Protein AF-A0A9D9KB05-F1 (afdb_monomer)

Mean predicted aligned error: 6.63 Å

Radius of gyration: 17.18 Å; Cα contacts (8 Å, |Δi|>4): 399; chains: 1; bounding box: 40×43×47 Å

Solvent-accessible surface area (backbone atoms only — not comparable to full-atom values): 10957 Å² total; per-residue (Å²): 112,26,71,51,43,29,36,44,75,80,92,60,56,60,52,58,21,46,30,35,41,39,32,37,40,34,39,58,90,83,42,71,49,65,29,33,32,33,26,34,70,42,57,48,56,71,94,57,12,32,69,80,71,51,67,70,58,51,54,50,24,47,72,74,38,99,59,35,27,31,34,41,33,41,95,61,67,44,49,60,22,41,67,49,54,57,70,66,66,83,49,92,66,58,83,47,75,87,61,64,53,41,40,36,31,36,26,51,38,69,57,53,63,72,64,70,65,48,50,70,73,59,42,54,69,16,33,45,43,69,53,46,45,64,72,24,42,68,67,68,34,78,45,46,64,52,67,66,61,51,50,26,56,33,62,52,67,47,33,39,40,41,31,38,37,41,37,22,34,61,79,43,73,95,63,80,46,58,57,84,80,60,78,60,40,62,91,45,35,46,72,63,70,89,85,74,86,82,130

pLDDT: mean 86.0, std 14.1, range [31.41, 98.38]

Nearest PDB structures (foldseek):
  1qya-assembly1_A  TM=3.324E-01  e=5.695E+00  Escherichia coli
  7po1-assembly1_8  TM=3.181E-01  e=9.289E+00  Homo sapiens

Secondary structure (DSSP, 8-state):
-EEEEEEE-S----SS-SEEEEEEEE-STT-EEEEEEEEEEEE--GGG-STT--HHHHHHHHHHSTT-EEEEEEEEEE-TTHHHHHHT-S-TTTTSGGGS-EEEEEEEHHHHHHH---SGGGGGG-EEHHHIIIIIGGGT-S-B--HHHHHHHHHT-STT-SEEEEEEEE-SSS----GGGS---TTTEEE--S-----

Structure (mmCIF, N/CA/C/O backbone):
data_AF-A0A9D9KB05-F1
#
_entry.id   AF-A0A9D9KB05-F1
#
loop_
_atom_site.group_PDB
_atom_site.id
_atom_site.type_symbol
_atom_site.label_atom_id
_atom_site.label_alt_id
_atom_site.label_comp_id
_atom_site.label_asym_id
_atom_site.label_entity_id
_atom_site.label_seq_id
_atom_site.pdbx_PDB_ins_code
_atom_site.Cartn_x
_atom_site.Cartn_y
_atom_site.Cartn_z
_atom_site.occupancy
_atom_site.B_iso_or_equiv
_atom_site.auth_seq_id
_atom_site.auth_comp_id
_atom_site.auth_asym_id
_atom_site.auth_atom_id
_atom_site.pdbx_PDB_model_num
ATOM 1 N N . MET A 1 1 ? 0.711 -1.896 19.759 1.00 82.06 1 MET A N 1
ATOM 2 C CA . MET A 1 1 ? -0.009 -2.235 18.506 1.00 82.06 1 MET A CA 1
ATOM 3 C C . MET A 1 1 ? -0.309 -3.722 18.522 1.00 82.06 1 MET A C 1
ATOM 5 O O . MET A 1 1 ? 0.532 -4.464 19.008 1.00 82.06 1 MET A O 1
ATOM 9 N N . ALA A 1 2 ? -1.441 -4.148 17.967 1.00 88.94 2 ALA A N 1
ATOM 10 C CA . ALA A 1 2 ? -1.726 -5.556 17.689 1.00 88.94 2 ALA A CA 1
ATOM 11 C C . ALA A 1 2 ? -2.142 -5.716 16.226 1.00 88.94 2 ALA A C 1
ATOM 13 O O . ALA A 1 2 ? -2.726 -4.795 15.654 1.00 88.94 2 ALA A O 1
ATOM 14 N N . TRP A 1 3 ? -1.820 -6.849 15.610 1.00 91.88 3 TRP A N 1
ATOM 15 C CA . TRP A 1 3 ? -2.135 -7.093 14.207 1.00 91.88 3 TRP A CA 1
ATOM 16 C C . TRP A 1 3 ? -2.378 -8.573 13.928 1.00 91.88 3 TRP A C 1
ATOM 18 O O . TRP A 1 3 ? -1.921 -9.431 14.679 1.00 91.88 3 TRP A O 1
ATOM 28 N N . ASP A 1 4 ? -3.081 -8.835 12.832 1.00 92.12 4 ASP A N 1
ATOM 29 C CA . ASP A 1 4 ? -3.312 -10.157 12.271 1.00 92.12 4 ASP A CA 1
ATOM 30 C C . ASP A 1 4 ? -3.268 -10.122 10.751 1.00 92.12 4 ASP A C 1
ATOM 32 O O . ASP A 1 4 ? -3.647 -9.131 10.132 1.00 92.12 4 ASP A O 1
ATOM 36 N N . ALA A 1 5 ? -2.833 -11.223 10.145 1.00 92.62 5 ALA A N 1
ATOM 37 C CA . ALA A 1 5 ? -2.880 -11.402 8.704 1.00 92.62 5 ALA A CA 1
ATOM 38 C C . ALA A 1 5 ? -3.832 -12.537 8.338 1.00 92.62 5 ALA A C 1
ATOM 40 O O . ALA A 1 5 ? -3.907 -13.560 9.020 1.00 92.62 5 ALA A O 1
ATOM 41 N N . TYR A 1 6 ? -4.527 -12.362 7.225 1.00 91.88 6 TYR A N 1
ATOM 42 C CA . TYR A 1 6 ? -5.485 -13.306 6.686 1.00 91.88 6 TYR A CA 1
ATOM 43 C C . TYR A 1 6 ? -5.253 -13.493 5.193 1.00 91.88 6 TYR A C 1
ATOM 45 O O . TYR A 1 6 ? -4.698 -12.628 4.510 1.00 91.88 6 TYR A O 1
ATOM 53 N N . LYS A 1 7 ? -5.713 -14.631 4.689 1.00 90.88 7 LYS A N 1
ATOM 54 C CA . LYS A 1 7 ? -5.745 -14.953 3.272 1.00 90.88 7 LYS A CA 1
ATOM 55 C C . LYS A 1 7 ? -7.155 -15.393 2.895 1.00 90.88 7 LYS A C 1
ATOM 57 O O . LYS A 1 7 ? -7.762 -16.169 3.634 1.00 90.88 7 LYS A O 1
ATOM 62 N N . ALA A 1 8 ? -7.654 -14.889 1.774 1.00 87.75 8 ALA A N 1
ATOM 63 C CA . ALA A 1 8 ? -8.900 -15.364 1.194 1.00 87.75 8 ALA A CA 1
ATOM 64 C C . ALA A 1 8 ? -8.690 -16.677 0.426 1.00 87.75 8 ALA A C 1
ATOM 66 O O . ALA A 1 8 ? -7.635 -16.896 -0.182 1.00 87.75 8 ALA A O 1
ATOM 67 N N . ASP A 1 9 ? -9.701 -17.543 0.449 1.00 77.62 9 ASP A N 1
ATOM 68 C CA . ASP A 1 9 ? -9.736 -18.786 -0.324 1.00 77.62 9 ASP A CA 1
ATOM 69 C C . ASP A 1 9 ? -10.683 -18.677 -1.529 1.00 77.62 9 ASP A C 1
ATOM 71 O O . ASP A 1 9 ? -11.678 -17.955 -1.489 1.00 77.62 9 ASP A O 1
ATOM 75 N N . GLY A 1 10 ? -10.386 -19.434 -2.590 1.00 72.00 10 GLY A N 1
ATOM 76 C CA . GLY A 1 10 ? -11.169 -19.476 -3.832 1.00 72.00 10 GLY A CA 1
ATOM 77 C C . GLY A 1 10 ? -10.573 -18.653 -4.979 1.00 72.00 10 GLY A C 1
ATOM 78 O O . GLY A 1 10 ? -9.499 -18.066 -4.845 1.00 72.00 10 GLY A O 1
ATOM 79 N N . ASP A 1 11 ? -11.271 -18.642 -6.117 1.00 65.69 11 ASP A N 1
ATOM 80 C CA . ASP A 1 11 ? -10.919 -17.820 -7.281 1.00 65.69 11 ASP A CA 1
ATOM 81 C C . ASP A 1 11 ? -11.371 -16.382 -7.043 1.00 65.69 11 ASP A C 1
ATOM 83 O O . ASP A 1 11 ? -12.541 -16.128 -6.765 1.00 65.69 11 ASP A O 1
ATOM 87 N N . LEU A 1 12 ? -10.443 -15.434 -7.082 1.00 72.62 12 LEU A N 1
ATOM 88 C CA . LEU A 1 12 ? -10.685 -14.069 -6.630 1.00 72.62 12 LEU A CA 1
ATOM 89 C C . LEU A 1 12 ? -10.716 -13.101 -7.823 1.00 72.62 12 LEU A C 1
ATOM 91 O O . LEU A 1 12 ? -9.859 -13.185 -8.700 1.00 72.62 12 LEU A O 1
ATOM 95 N N . GLU A 1 13 ? -11.682 -12.179 -7.853 1.00 65.19 13 GLU A N 1
ATOM 96 C CA . GLU A 1 13 ? -11.724 -11.076 -8.824 1.00 65.19 13 GLU A CA 1
ATOM 97 C C . GLU A 1 13 ? -11.067 -9.836 -8.213 1.00 65.19 13 GLU A C 1
ATOM 99 O O . GLU A 1 13 ? -11.690 -9.167 -7.408 1.00 65.19 13 GLU A O 1
ATOM 104 N N . GLU A 1 14 ? -9.816 -9.531 -8.572 1.00 72.94 14 GLU A N 1
ATOM 105 C CA . GLU A 1 14 ? -8.954 -8.512 -7.934 1.00 72.94 14 GLU A CA 1
ATOM 106 C C . GLU A 1 14 ? -9.358 -7.046 -8.249 1.00 72.94 14 GLU A C 1
ATOM 108 O O . GLU A 1 14 ? -8.573 -6.267 -8.802 1.00 72.94 14 GLU A O 1
ATOM 113 N N . GLU A 1 15 ? -10.582 -6.635 -7.906 1.00 83.56 15 GLU A N 1
ATOM 114 C CA . GLU A 1 15 ? -11.125 -5.312 -8.265 1.00 83.56 15 GLU A CA 1
ATOM 115 C C . GLU A 1 15 ? -10.395 -4.136 -7.600 1.00 83.56 15 GLU A C 1
ATOM 117 O O . GLU A 1 15 ? -10.360 -3.035 -8.145 1.00 83.56 15 GLU A O 1
ATOM 122 N N . HIS A 1 16 ? -9.821 -4.369 -6.418 1.00 86.00 16 HIS A N 1
ATOM 123 C CA . HIS A 1 16 ? -9.211 -3.335 -5.575 1.00 86.00 16 HIS A CA 1
ATOM 124 C C . HIS A 1 16 ? -7.728 -3.611 -5.284 1.00 86.00 16 HIS A C 1
ATOM 126 O O . HIS A 1 16 ? -7.097 -2.847 -4.563 1.00 86.00 16 HIS A O 1
ATOM 132 N N . GLY A 1 17 ? -7.172 -4.695 -5.830 1.00 91.44 17 GLY A N 1
ATOM 133 C CA . GLY A 1 17 ? -5.780 -5.098 -5.649 1.00 91.44 17 GLY A CA 1
ATOM 134 C C . GLY A 1 17 ? -5.598 -6.429 -4.915 1.00 91.44 17 GLY A C 1
ATOM 135 O O . GLY A 1 17 ? -6.532 -7.016 -4.373 1.00 91.44 17 GLY A O 1
ATOM 136 N N . ASP A 1 18 ? -4.355 -6.897 -4.878 1.00 93.19 18 ASP A N 1
ATOM 137 C CA . ASP A 1 18 ? -3.946 -8.136 -4.207 1.00 93.19 18 ASP A CA 1
ATOM 138 C C . ASP A 1 18 ? -4.063 -8.084 -2.666 1.00 93.19 18 ASP A C 1
ATOM 140 O O . ASP A 1 18 ? -4.285 -9.111 -2.013 1.00 93.19 18 ASP A O 1
ATOM 144 N N . ILE A 1 19 ? -3.841 -6.913 -2.059 1.00 95.31 19 ILE A N 1
ATOM 145 C CA . ILE A 1 19 ? -3.679 -6.754 -0.606 1.00 95.31 19 ILE A CA 1
ATOM 146 C C . ILE A 1 19 ? -4.520 -5.583 -0.097 1.00 95.31 19 ILE A C 1
ATOM 148 O O . ILE A 1 19 ? -4.432 -4.479 -0.632 1.00 95.31 19 ILE A O 1
ATOM 152 N N . ALA A 1 20 ? -5.234 -5.791 1.010 1.00 95.38 20 ALA A N 1
ATOM 153 C CA . ALA A 1 20 ? -5.821 -4.719 1.807 1.00 95.38 20 ALA A CA 1
ATOM 154 C C . ALA A 1 20 ? -5.170 -4.647 3.191 1.00 95.38 20 ALA A C 1
ATOM 156 O O . ALA A 1 20 ? -4.875 -5.665 3.821 1.00 95.38 20 ALA A O 1
ATOM 157 N N . ILE A 1 21 ? -4.961 -3.429 3.681 1.00 96.44 21 ILE A N 1
ATOM 158 C CA . ILE A 1 21 ? -4.440 -3.147 5.018 1.00 96.44 21 ILE A CA 1
ATOM 159 C C . ILE A 1 21 ? -5.490 -2.329 5.756 1.00 96.44 21 ILE A C 1
ATOM 161 O O . ILE A 1 21 ? -5.617 -1.127 5.535 1.00 96.44 21 ILE A O 1
ATOM 165 N N . LEU A 1 22 ? -6.249 -2.992 6.620 1.00 95.62 22 LEU A N 1
ATOM 166 C CA . LEU A 1 22 ? -7.286 -2.393 7.441 1.00 95.62 22 LEU A CA 1
ATOM 167 C C . LEU A 1 22 ? -6.676 -1.912 8.760 1.00 95.62 22 LEU A C 1
ATOM 169 O O . LEU A 1 22 ? -6.146 -2.707 9.536 1.00 95.62 22 LEU A O 1
ATOM 173 N N . VAL A 1 23 ? -6.762 -0.614 9.029 1.00 95.69 23 VAL A N 1
ATOM 174 C CA . VAL A 1 23 ? -6.185 0.011 10.220 1.00 95.69 23 VAL A CA 1
ATOM 175 C C . VAL A 1 23 ? -7.295 0.619 11.059 1.00 95.69 23 VAL A C 1
ATOM 177 O O . VAL A 1 23 ? -7.995 1.526 10.615 1.00 95.69 23 VAL A O 1
ATOM 180 N N . ARG A 1 24 ? -7.421 0.157 12.304 1.00 93.94 24 ARG A N 1
ATOM 181 C CA . ARG A 1 24 ? -8.211 0.824 13.341 1.00 93.94 24 ARG A CA 1
ATOM 182 C C . ARG A 1 24 ? -7.294 1.691 14.185 1.00 93.94 24 ARG A C 1
ATOM 184 O O . ARG A 1 24 ? -6.355 1.189 14.802 1.00 93.94 24 ARG A O 1
ATOM 191 N N . LEU A 1 25 ? -7.615 2.971 14.252 1.00 92.38 25 LEU A N 1
ATOM 192 C CA . LEU A 1 25 ? -7.003 3.944 15.141 1.00 92.38 25 LEU A CA 1
ATOM 193 C C . LEU A 1 25 ? -7.942 4.161 16.323 1.00 92.38 25 LEU A C 1
ATOM 195 O O . LEU A 1 25 ? -9.103 4.530 16.134 1.00 92.38 25 LEU A O 1
ATOM 199 N N . ALA A 1 26 ? -7.450 3.919 17.531 1.00 90.12 26 ALA A N 1
ATOM 200 C CA . ALA A 1 26 ? -8.141 4.266 18.764 1.00 90.12 26 ALA A CA 1
ATOM 201 C C . ALA A 1 26 ? -7.551 5.553 19.346 1.00 90.12 26 ALA A C 1
ATOM 203 O O . ALA A 1 26 ? -6.332 5.680 19.479 1.00 90.12 26 ALA A O 1
ATOM 204 N N . PHE A 1 27 ? -8.431 6.484 19.696 1.00 86.81 27 PHE A N 1
ATOM 205 C CA . PHE A 1 27 ? -8.110 7.737 20.369 1.00 86.81 27 PHE A CA 1
ATOM 206 C C . PHE A 1 27 ? -8.720 7.744 21.776 1.00 86.81 27 PHE A C 1
ATOM 208 O O . PHE A 1 27 ? -9.516 6.867 22.136 1.00 86.81 27 PHE A O 1
ATOM 215 N N . SER A 1 28 ? -8.390 8.771 22.557 1.00 80.88 28 SER A N 1
ATOM 216 C CA . SER A 1 28 ? -9.003 9.007 23.861 1.00 80.88 28 SER A CA 1
ATOM 217 C C . SER A 1 28 ? -10.544 9.059 23.774 1.00 80.88 28 SER A C 1
ATOM 219 O O . SER A 1 28 ? -11.135 9.394 22.741 1.00 80.88 28 SER A O 1
ATOM 221 N N . LYS A 1 29 ? -11.223 8.706 24.876 1.00 72.56 29 LYS A N 1
ATOM 222 C CA . LYS A 1 29 ? -12.698 8.737 25.006 1.00 72.56 29 LYS A CA 1
ATOM 223 C C . LYS A 1 29 ? -13.453 7.836 24.010 1.00 72.56 29 LYS A C 1
ATOM 225 O O . LYS A 1 29 ? -14.488 8.234 23.486 1.00 72.56 29 LYS A O 1
ATOM 230 N N . GLN A 1 30 ? -12.940 6.628 23.749 1.00 68.31 30 GLN A N 1
ATOM 231 C CA . GLN A 1 30 ? -13.575 5.603 22.896 1.00 68.31 30 GLN A CA 1
ATOM 232 C C . GLN A 1 30 ? -13.813 6.021 21.431 1.00 68.31 30 GLN A C 1
ATOM 234 O O . GLN A 1 30 ? -14.529 5.339 20.696 1.00 68.31 30 GLN A O 1
ATOM 239 N N . LYS A 1 31 ? -13.193 7.110 20.959 1.00 83.50 31 LYS A N 1
ATOM 240 C CA . LYS A 1 31 ? -13.273 7.497 19.549 1.00 83.50 31 LYS A CA 1
ATOM 241 C C . LYS A 1 31 ? -12.408 6.570 18.710 1.00 83.50 31 LYS A C 1
ATOM 243 O O . LYS A 1 31 ? -11.252 6.309 19.041 1.00 83.50 31 LYS A O 1
ATOM 248 N N . THR A 1 32 ? -12.968 6.080 17.610 1.00 89.31 32 THR A N 1
ATOM 249 C CA . THR A 1 32 ? -12.262 5.174 16.704 1.00 89.31 32 THR A CA 1
ATOM 250 C C . THR A 1 32 ? -12.420 5.627 15.268 1.00 89.31 32 THR A C 1
ATOM 252 O O . THR A 1 32 ? -13.446 6.193 14.896 1.00 89.31 32 THR A O 1
ATOM 255 N N . LEU A 1 33 ? -11.385 5.380 14.476 1.00 92.12 33 LEU A N 1
ATOM 256 C CA . LEU A 1 33 ? -11.380 5.608 13.042 1.00 92.12 33 LEU A CA 1
ATOM 257 C C . LEU A 1 33 ? -10.854 4.345 12.371 1.00 92.12 33 LEU A C 1
ATOM 259 O O . LEU A 1 33 ? -9.829 3.812 12.794 1.00 92.12 33 LEU A O 1
ATOM 263 N N . ILE A 1 34 ? -11.554 3.853 11.354 1.00 94.94 34 ILE A N 1
ATOM 264 C CA . ILE A 1 34 ? -11.130 2.681 10.587 1.00 94.94 34 ILE A CA 1
ATOM 265 C C . ILE A 1 34 ? -10.937 3.121 9.145 1.00 94.94 34 ILE A C 1
ATOM 267 O O . ILE A 1 34 ? -11.855 3.678 8.551 1.00 94.94 34 ILE A O 1
ATOM 271 N N . GLY A 1 35 ? -9.750 2.873 8.605 1.00 96.00 35 GLY A N 1
ATOM 272 C CA . GLY A 1 35 ? -9.431 3.119 7.203 1.00 96.00 35 GLY A CA 1
ATOM 273 C C . GLY A 1 35 ? -8.741 1.916 6.575 1.00 96.00 35 GLY A C 1
ATOM 274 O O . GLY A 1 35 ? -8.237 1.041 7.283 1.00 96.00 35 GLY A O 1
ATOM 275 N N . VAL A 1 36 ? -8.715 1.869 5.248 1.00 96.19 36 VAL A N 1
ATOM 276 C CA . VAL A 1 36 ? -8.120 0.777 4.475 1.00 96.19 36 VAL A CA 1
ATOM 277 C C . VAL A 1 36 ? -7.163 1.302 3.406 1.00 96.19 36 VAL A C 1
ATOM 279 O O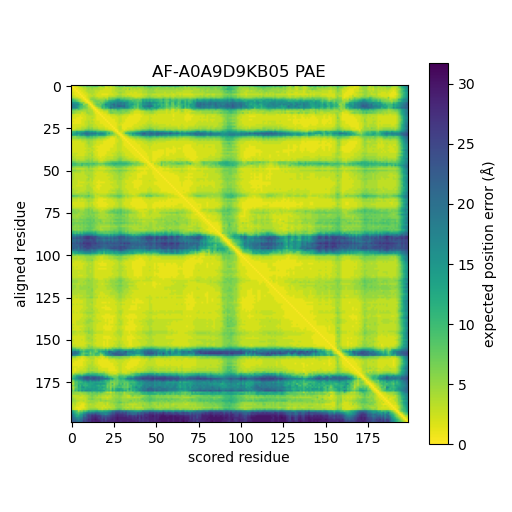 . VAL A 1 36 ? -7.467 2.256 2.702 1.00 96.19 36 VAL A O 1
ATOM 282 N N . ALA A 1 37 ? -5.992 0.682 3.276 1.00 97.25 37 ALA A N 1
ATOM 283 C CA . ALA A 1 37 ? -5.107 0.871 2.128 1.00 97.25 37 ALA A CA 1
ATOM 284 C C . ALA A 1 37 ? -5.166 -0.348 1.206 1.00 97.25 37 ALA A C 1
ATOM 286 O O . ALA A 1 37 ? -5.293 -1.474 1.683 1.00 97.25 37 ALA A O 1
ATOM 287 N N . PHE A 1 38 ? -5.012 -0.115 -0.096 1.00 96.31 38 PHE A N 1
ATOM 288 C CA . PHE A 1 38 ? -5.074 -1.142 -1.132 1.00 96.31 38 PHE A CA 1
ATOM 289 C C . PHE A 1 38 ? -3.779 -1.186 -1.943 1.00 96.31 38 PHE A C 1
ATOM 291 O O . PHE A 1 38 ? -3.269 -0.137 -2.353 1.00 96.31 38 PHE A O 1
ATOM 298 N N . LEU A 1 39 ? -3.246 -2.392 -2.158 1.00 97.50 39 LEU A N 1
ATOM 299 C CA . LEU A 1 39 ? -2.009 -2.627 -2.898 1.00 97.50 39 LEU A CA 1
ATOM 300 C C . LEU A 1 39 ? -2.181 -3.714 -3.958 1.00 97.50 39 LEU A C 1
ATOM 302 O O . LEU A 1 39 ? -2.517 -4.852 -3.639 1.00 97.50 39 LEU A O 1
ATOM 306 N N . GLU A 1 40 ? -1.797 -3.396 -5.189 1.00 97.25 40 GLU A N 1
ATOM 307 C CA . GLU A 1 40 ? -1.569 -4.372 -6.255 1.00 97.25 40 GLU A CA 1
ATOM 308 C C . GLU A 1 40 ? -0.109 -4.846 -6.224 1.00 97.25 40 GLU A C 1
ATOM 310 O O . GLU A 1 40 ? 0.816 -4.059 -6.435 1.00 97.25 40 GLU A O 1
ATOM 315 N N . ALA A 1 41 ? 0.139 -6.128 -5.963 1.00 97.06 41 ALA A N 1
ATOM 316 C CA . ALA A 1 41 ? 1.474 -6.674 -5.752 1.00 97.06 41 ALA A CA 1
ATOM 317 C C . ALA A 1 41 ? 2.068 -7.246 -7.046 1.00 97.06 41 ALA A C 1
ATOM 319 O O . ALA A 1 41 ? 1.519 -8.149 -7.680 1.00 97.06 41 ALA A O 1
ATOM 320 N N . LYS A 1 42 ? 3.251 -6.767 -7.446 1.00 97.25 42 LYS A N 1
ATOM 321 C CA . LYS A 1 42 ? 3.913 -7.185 -8.688 1.00 97.25 42 LYS A CA 1
ATOM 322 C C . LYS A 1 42 ? 5.399 -7.460 -8.487 1.00 97.25 42 LYS A C 1
ATOM 324 O O . LYS A 1 42 ? 6.183 -6.598 -8.097 1.00 97.25 42 LYS A O 1
ATOM 329 N N . ARG A 1 43 ? 5.780 -8.697 -8.814 1.00 96.94 43 ARG A N 1
ATOM 330 C CA . ARG A 1 43 ? 7.154 -9.196 -8.727 1.00 96.94 43 ARG A CA 1
ATOM 331 C C . ARG A 1 43 ? 8.006 -8.716 -9.901 1.00 96.94 43 ARG A C 1
ATOM 333 O O . ARG A 1 43 ? 7.541 -8.705 -11.045 1.00 96.94 43 ARG A O 1
ATOM 340 N N . ASN A 1 44 ? 9.271 -8.415 -9.635 1.00 96.19 44 ASN A N 1
ATOM 341 C CA . ASN A 1 44 ? 10.306 -8.288 -10.652 1.00 96.19 44 ASN A CA 1
ATOM 342 C C . ASN A 1 44 ? 10.790 -9.673 -11.136 1.00 96.19 44 ASN A C 1
ATOM 344 O O . ASN A 1 44 ? 11.079 -10.566 -10.344 1.00 96.19 44 ASN A O 1
ATOM 348 N N . TYR A 1 45 ? 10.912 -9.851 -12.449 1.00 93.62 45 TYR A N 1
ATOM 349 C CA . TYR A 1 45 ? 11.410 -11.066 -13.098 1.00 93.62 45 TYR A CA 1
ATOM 350 C C . TYR A 1 45 ? 12.776 -10.824 -13.761 1.00 93.62 45 TYR A C 1
ATOM 352 O O . TYR A 1 45 ? 12.982 -11.167 -14.928 1.00 93.62 45 TYR A O 1
ATOM 360 N N . GLY A 1 46 ? 13.698 -10.185 -13.035 1.00 89.81 46 GLY A N 1
ATOM 361 C CA . GLY A 1 46 ? 15.058 -9.906 -13.497 1.00 89.81 46 GLY A CA 1
ATOM 362 C C . GLY A 1 46 ? 15.082 -9.015 -14.742 1.00 89.81 46 GLY A C 1
ATOM 363 O O . GLY A 1 46 ? 14.635 -7.869 -14.709 1.00 89.81 46 GLY A O 1
ATOM 364 N N . SER A 1 47 ? 15.586 -9.544 -15.860 1.00 87.69 47 SER A N 1
ATOM 365 C CA . SER A 1 47 ? 15.688 -8.809 -17.132 1.00 87.69 47 SER A CA 1
ATOM 366 C C . SER A 1 47 ? 14.332 -8.371 -17.694 1.00 87.69 47 SER A C 1
ATOM 368 O O . SER A 1 47 ? 14.249 -7.366 -18.394 1.00 87.69 47 SER A O 1
ATOM 370 N N . SER A 1 48 ? 13.257 -9.090 -17.358 1.00 88.38 48 SER A N 1
ATOM 371 C CA . SER A 1 48 ? 11.898 -8.778 -17.817 1.00 88.38 48 SER A CA 1
ATOM 372 C C . SER A 1 48 ? 11.186 -7.721 -16.966 1.00 88.38 48 SER A C 1
ATOM 374 O O . SER A 1 48 ? 10.052 -7.354 -17.283 1.00 88.38 48 SER A O 1
ATOM 376 N N . GLY A 1 49 ? 11.804 -7.258 -15.874 1.00 93.56 49 GLY A N 1
ATOM 377 C CA . GLY A 1 49 ? 11.196 -6.290 -14.969 1.00 93.56 49 GLY A CA 1
ATOM 378 C C . GLY A 1 49 ? 9.849 -6.768 -14.410 1.00 93.56 49 GLY A C 1
ATOM 379 O O . GLY A 1 49 ? 9.637 -7.949 -14.127 1.00 93.56 49 GLY A O 1
ATOM 380 N N . TYR A 1 50 ? 8.892 -5.852 -14.316 1.00 96.56 50 TYR A N 1
ATOM 381 C CA . TYR A 1 50 ? 7.538 -6.078 -13.805 1.00 96.56 50 TYR A CA 1
ATOM 382 C C . TYR A 1 50 ? 6.579 -6.555 -14.904 1.00 96.56 50 TYR A C 1
ATOM 384 O O . TYR A 1 50 ? 5.538 -5.947 -15.163 1.00 96.56 50 TYR A O 1
ATOM 392 N N . LYS A 1 51 ? 6.928 -7.652 -15.589 1.00 96.31 51 LYS A N 1
ATOM 393 C CA . LYS A 1 51 ? 6.203 -8.149 -16.778 1.00 96.31 51 LYS A CA 1
ATOM 394 C C . LYS A 1 51 ? 4.702 -8.396 -16.564 1.00 96.31 51 LYS A C 1
ATOM 396 O O . LYS A 1 51 ? 3.947 -8.389 -17.530 1.00 96.31 51 LYS A O 1
ATOM 401 N N . LYS A 1 52 ? 4.282 -8.622 -15.314 1.00 96.00 52 LYS A N 1
ATOM 402 C CA . LYS A 1 52 ? 2.894 -8.897 -14.915 1.00 96.00 52 LYS A CA 1
ATOM 403 C C . LYS A 1 52 ? 2.053 -7.642 -14.636 1.00 96.00 52 LYS A C 1
ATOM 405 O O . LYS A 1 52 ? 0.894 -7.788 -14.281 1.00 96.00 52 LYS A O 1
ATOM 410 N N . LEU A 1 53 ? 2.591 -6.431 -14.813 1.00 96.62 53 LEU A N 1
ATOM 411 C CA . LEU A 1 53 ? 1.781 -5.208 -14.751 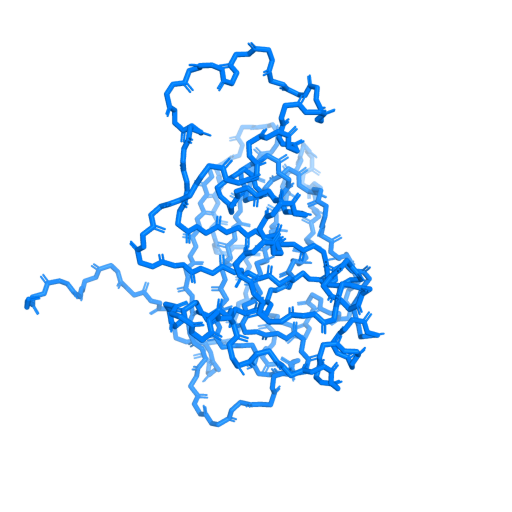1.00 96.62 53 LEU A CA 1
ATOM 412 C C . LEU A 1 53 ? 0.731 -5.197 -15.870 1.00 96.62 53 LEU A C 1
ATOM 414 O O . LEU A 1 53 ? 1.077 -5.192 -17.061 1.00 96.62 53 LEU A O 1
ATOM 418 N N . ASN A 1 54 ? -0.540 -5.143 -15.482 1.00 96.31 54 ASN A N 1
ATOM 419 C CA . ASN A 1 54 ? -1.675 -5.020 -16.383 1.00 96.31 54 ASN A CA 1
ATOM 420 C C . ASN A 1 54 ? -2.240 -3.598 -16.312 1.00 96.31 54 ASN A C 1
ATOM 422 O O . ASN A 1 54 ? -2.796 -3.186 -15.302 1.00 96.31 54 ASN A O 1
ATOM 426 N N . TRP A 1 55 ? -2.097 -2.842 -17.399 1.00 97.50 55 TRP A N 1
ATOM 427 C CA . TRP A 1 55 ? -2.467 -1.429 -17.405 1.00 97.50 55 TRP A CA 1
ATOM 428 C C . TRP A 1 55 ? -3.969 -1.193 -17.268 1.00 97.50 55 TRP A C 1
ATOM 430 O O . TRP A 1 55 ? -4.360 -0.309 -16.520 1.00 97.50 55 TRP A O 1
ATOM 440 N N . LYS A 1 56 ? -4.797 -2.015 -17.927 1.00 96.38 56 LYS A N 1
ATOM 441 C CA . LYS A 1 56 ? -6.259 -1.903 -17.831 1.00 96.38 56 LYS A CA 1
ATOM 442 C C . LYS A 1 56 ? -6.743 -2.202 -16.413 1.00 96.38 56 LYS A C 1
ATOM 444 O O . LYS A 1 56 ? -7.618 -1.513 -15.908 1.00 96.38 56 LYS A O 1
ATOM 449 N N . GLN A 1 57 ? -6.141 -3.205 -15.771 1.00 94.62 57 GLN A N 1
ATOM 450 C CA . GLN A 1 57 ? -6.433 -3.545 -14.378 1.00 94.62 57 GLN A CA 1
ATOM 451 C C . GLN A 1 57 ? -6.058 -2.393 -13.440 1.00 94.62 57 GLN A C 1
ATOM 453 O O . GLN A 1 57 ? -6.874 -1.995 -12.623 1.00 94.62 57 GLN A O 1
ATOM 458 N N . LEU A 1 58 ? -4.870 -1.804 -13.605 1.00 96.62 58 LEU A N 1
ATOM 459 C CA . LEU A 1 58 ? -4.435 -0.666 -12.790 1.00 96.62 58 LEU A CA 1
ATOM 460 C C . LEU A 1 58 ? -5.299 0.585 -12.996 1.00 96.62 58 LEU A C 1
ATOM 462 O O . LEU A 1 58 ? -5.570 1.295 -12.032 1.00 96.62 58 LEU A O 1
ATOM 466 N N . GLU A 1 59 ? -5.722 0.866 -14.231 1.00 97.00 59 GLU A N 1
ATOM 467 C CA . GLU A 1 59 ? -6.664 1.952 -14.542 1.00 97.00 59 GLU A CA 1
ATOM 468 C C . GLU A 1 59 ? -8.007 1.720 -13.843 1.00 97.00 59 GLU A C 1
ATOM 470 O O . GLU A 1 59 ? -8.516 2.621 -13.178 1.00 97.00 59 GLU A O 1
ATOM 475 N N . TYR A 1 60 ? -8.538 0.496 -13.927 1.00 95.12 60 TYR A N 1
ATOM 476 C CA . TYR A 1 60 ? -9.768 0.110 -13.246 1.00 95.12 60 TYR A CA 1
ATOM 477 C C . TYR A 1 60 ? -9.633 0.233 -11.722 1.00 95.12 60 TYR A C 1
ATOM 479 O O . TYR A 1 60 ? -10.363 1.012 -11.117 1.00 95.12 60 TYR A O 1
ATOM 487 N N . GLN A 1 61 ? -8.654 -0.429 -11.105 1.00 94.25 61 GLN A N 1
ATOM 488 C CA . GLN A 1 61 ? -8.419 -0.389 -9.656 1.00 94.25 61 GLN A CA 1
ATOM 489 C C . GLN A 1 61 ? -8.225 1.048 -9.146 1.00 94.25 61 GLN A C 1
ATOM 491 O O . GLN A 1 61 ? -8.816 1.450 -8.146 1.00 94.25 61 GLN A O 1
ATOM 496 N N . SER A 1 62 ? -7.452 1.868 -9.869 1.00 95.31 62 SER A N 1
ATOM 497 C CA . SER A 1 62 ? -7.235 3.275 -9.514 1.00 95.31 62 SER A CA 1
ATOM 498 C C . SER A 1 62 ? -8.482 4.150 -9.653 1.00 95.31 62 SER A C 1
ATOM 500 O O . SER A 1 62 ? -8.484 5.250 -9.109 1.00 95.31 62 SER A O 1
ATOM 502 N N . SER A 1 63 ? -9.509 3.705 -10.382 1.00 94.50 63 SER A N 1
ATOM 503 C CA . SER A 1 63 ? -10.805 4.391 -10.460 1.00 94.50 63 SER A CA 1
ATOM 504 C C . SER A 1 63 ? -11.755 4.012 -9.319 1.00 94.50 63 SER A C 1
ATOM 506 O O . SER A 1 63 ? -12.661 4.782 -9.016 1.00 94.50 63 SER A O 1
ATOM 508 N N . GLN A 1 64 ? -11.550 2.849 -8.686 1.00 92.00 64 GLN A N 1
ATOM 509 C CA . GLN A 1 64 ? -12.416 2.345 -7.613 1.00 92.00 64 GLN A CA 1
ATOM 510 C C . GLN A 1 64 ? -12.034 2.882 -6.230 1.00 92.00 64 GLN A C 1
ATOM 512 O O . GLN A 1 64 ? -12.881 2.961 -5.343 1.00 92.00 64 GLN A O 1
ATOM 517 N N . VAL A 1 65 ? -10.767 3.259 -6.028 1.00 90.62 65 VAL A N 1
ATOM 518 C CA . VAL A 1 65 ? -10.271 3.738 -4.730 1.00 90.62 65 VAL A CA 1
ATOM 519 C C . VAL A 1 65 ? -9.468 5.022 -4.868 1.00 90.62 65 VAL A C 1
ATOM 521 O O . VAL A 1 65 ? -8.703 5.205 -5.815 1.00 90.62 65 VAL A O 1
ATOM 524 N N . SER A 1 66 ? -9.591 5.900 -3.874 1.00 88.25 66 SER A N 1
ATOM 525 C CA . SER A 1 66 ? -8.979 7.235 -3.905 1.00 88.25 66 SER A CA 1
ATOM 526 C C . SER A 1 66 ? -7.444 7.215 -3.890 1.00 88.25 66 SER A C 1
ATOM 528 O O . SER A 1 66 ? -6.802 8.127 -4.409 1.00 88.25 66 SER A O 1
ATOM 530 N N . ASN A 1 67 ? -6.839 6.171 -3.313 1.00 92.62 67 ASN A N 1
ATOM 531 C CA . ASN A 1 67 ? -5.392 6.070 -3.125 1.00 92.62 67 ASN A CA 1
ATOM 532 C C . ASN A 1 67 ? -4.843 4.673 -3.454 1.00 92.62 67 ASN A C 1
ATOM 534 O O . ASN A 1 67 ? -4.152 4.059 -2.638 1.00 92.62 67 ASN A O 1
ATOM 538 N N . HIS A 1 68 ? -5.150 4.159 -4.650 1.00 96.56 68 HIS A N 1
ATOM 539 C CA . HIS A 1 68 ? -4.616 2.873 -5.104 1.00 96.56 68 HIS A CA 1
ATOM 540 C C . HIS A 1 68 ? -3.094 2.933 -5.272 1.00 96.56 68 HIS A C 1
ATOM 542 O O . HIS A 1 68 ? -2.550 3.854 -5.899 1.00 96.56 68 HIS A O 1
ATOM 548 N N . GLN A 1 69 ? -2.373 1.916 -4.804 1.00 98.19 69 GLN A N 1
ATOM 549 C CA . GLN A 1 69 ? -0.915 1.858 -4.923 1.00 98.19 69 GLN A CA 1
ATOM 550 C C . GLN A 1 69 ? -0.458 0.486 -5.432 1.00 98.19 69 GLN A C 1
ATOM 552 O O . GLN A 1 69 ? -1.152 -0.515 -5.305 1.00 98.19 69 GLN A O 1
ATOM 557 N N . VAL A 1 70 ? 0.733 0.441 -6.022 1.00 98.38 70 VAL A N 1
ATOM 558 C CA . VAL A 1 70 ? 1.354 -0.784 -6.527 1.00 98.38 70 VAL A CA 1
ATOM 559 C C . VAL A 1 70 ? 2.529 -1.139 -5.627 1.00 98.38 70 VAL A C 1
ATOM 561 O O . VAL A 1 70 ? 3.452 -0.340 -5.459 1.00 98.38 70 VAL A O 1
ATOM 564 N N . LEU A 1 71 ? 2.509 -2.344 -5.065 1.00 98.38 71 LEU A N 1
ATOM 565 C CA . LEU A 1 71 ? 3.622 -2.939 -4.341 1.00 98.38 71 LEU A CA 1
ATOM 566 C C . LEU A 1 71 ? 4.540 -3.667 -5.329 1.00 98.38 71 LEU A C 1
ATOM 568 O O . LEU A 1 71 ? 4.255 -4.772 -5.783 1.00 98.38 71 LEU A O 1
ATOM 572 N N . LEU A 1 72 ? 5.673 -3.056 -5.637 1.00 98.06 72 LEU A N 1
ATOM 573 C CA . LEU A 1 72 ? 6.733 -3.638 -6.446 1.00 98.06 72 LEU A CA 1
ATOM 574 C C . LEU A 1 72 ? 7.723 -4.361 -5.537 1.00 98.06 72 LEU A C 1
ATOM 576 O O . LEU A 1 72 ? 8.289 -3.747 -4.632 1.00 98.06 72 LEU A O 1
ATOM 580 N N . TYR A 1 73 ? 7.947 -5.651 -5.770 1.00 97.00 73 TYR A N 1
ATOM 581 C CA . TYR A 1 73 ? 8.877 -6.431 -4.955 1.00 97.00 73 TYR A CA 1
ATOM 582 C C . TYR A 1 73 ? 9.848 -7.263 -5.786 1.00 97.00 73 TYR A C 1
ATOM 584 O O . TYR A 1 73 ? 9.562 -7.669 -6.915 1.00 97.00 73 TYR A O 1
ATOM 592 N N . ASP A 1 74 ? 11.019 -7.494 -5.211 1.00 94.25 74 ASP A N 1
ATOM 593 C CA . ASP A 1 74 ? 12.170 -8.097 -5.870 1.00 94.25 74 ASP A CA 1
ATOM 594 C C . ASP A 1 74 ? 12.892 -9.043 -4.901 1.00 94.25 74 ASP A C 1
ATOM 596 O O . ASP A 1 74 ? 12.814 -8.878 -3.683 1.00 94.25 74 ASP A O 1
ATOM 600 N N . ASP A 1 75 ? 13.591 -10.045 -5.427 1.00 91.19 75 ASP A N 1
ATOM 601 C CA . ASP A 1 75 ? 14.415 -10.934 -4.600 1.00 91.19 75 ASP A CA 1
ATOM 602 C C . ASP A 1 75 ? 15.705 -10.236 -4.147 1.00 91.19 75 ASP A C 1
ATOM 604 O O . ASP A 1 75 ? 16.202 -10.475 -3.045 1.00 91.19 75 ASP A O 1
ATOM 608 N N . ARG A 1 76 ? 16.214 -9.308 -4.960 1.00 90.12 76 ARG A N 1
ATOM 609 C CA . ARG A 1 76 ? 17.389 -8.493 -4.658 1.00 90.12 76 ARG A CA 1
ATOM 610 C C . ARG A 1 76 ? 16.985 -7.128 -4.110 1.00 90.12 76 ARG A C 1
ATOM 612 O O . ARG A 1 76 ? 16.155 -6.450 -4.722 1.00 90.12 76 ARG A O 1
ATOM 619 N N . PRO A 1 77 ? 17.624 -6.662 -3.025 1.00 91.88 77 PRO A N 1
ATOM 620 C CA . PRO A 1 77 ? 17.375 -5.325 -2.517 1.00 91.88 77 PRO A CA 1
ATOM 621 C C . PRO A 1 77 ? 17.753 -4.250 -3.551 1.00 91.88 77 PRO A C 1
ATOM 623 O O . PRO A 1 77 ? 18.541 -4.467 -4.479 1.00 91.88 77 PRO A O 1
ATOM 626 N N . THR A 1 78 ? 17.169 -3.071 -3.390 1.00 91.19 78 THR A N 1
ATOM 627 C CA . THR A 1 78 ? 17.490 -1.863 -4.150 1.00 91.19 78 THR A CA 1
ATOM 628 C C . THR A 1 78 ? 17.513 -0.644 -3.229 1.00 91.19 78 THR A C 1
ATOM 630 O O . THR A 1 78 ? 16.862 -0.632 -2.184 1.00 91.19 78 THR A O 1
ATOM 633 N N . ASN A 1 79 ? 18.253 0.386 -3.627 1.00 91.06 79 ASN A N 1
ATOM 634 C CA . ASN A 1 79 ? 18.284 1.708 -3.006 1.00 91.06 79 ASN A CA 1
ATOM 635 C C . ASN A 1 79 ? 17.619 2.792 -3.886 1.00 91.06 79 ASN A C 1
ATOM 637 O O . ASN A 1 79 ? 17.688 3.977 -3.565 1.00 91.06 79 ASN A O 1
ATOM 641 N N . ASP A 1 80 ? 16.938 2.401 -4.969 1.00 90.12 80 ASP A N 1
ATOM 642 C CA . ASP A 1 80 ? 16.334 3.319 -5.947 1.00 90.12 80 ASP A CA 1
ATOM 643 C C . ASP A 1 80 ? 15.386 4.354 -5.299 1.00 90.12 80 ASP A C 1
ATOM 645 O O . ASP A 1 80 ? 15.361 5.524 -5.677 1.00 90.12 80 ASP A O 1
ATOM 649 N N . CYS A 1 81 ? 14.611 3.962 -4.286 1.00 88.19 81 CYS A N 1
ATOM 650 C CA . CYS A 1 81 ? 13.620 4.842 -3.658 1.00 88.19 81 CYS A CA 1
ATOM 651 C C . CYS A 1 81 ? 14.178 5.743 -2.539 1.00 88.19 81 CYS A C 1
ATOM 653 O O . CYS A 1 81 ? 13.422 6.529 -1.963 1.00 88.19 81 CYS A O 1
ATOM 655 N N . ILE A 1 82 ? 15.469 5.647 -2.191 1.00 84.94 82 ILE A N 1
ATOM 656 C CA . ILE A 1 82 ? 16.016 6.351 -1.015 1.00 84.94 82 ILE A CA 1
ATOM 657 C C . ILE A 1 82 ? 15.989 7.864 -1.203 1.00 84.94 82 ILE A C 1
ATOM 659 O O . ILE A 1 82 ? 15.624 8.591 -0.281 1.00 84.94 82 ILE A O 1
ATOM 663 N N . MET A 1 83 ? 16.270 8.352 -2.411 1.00 84.19 83 MET A N 1
ATOM 664 C CA . MET A 1 83 ? 16.209 9.790 -2.684 1.00 84.19 83 MET A CA 1
ATOM 665 C C . MET A 1 83 ? 14.799 10.364 -2.509 1.00 84.19 83 MET A C 1
ATOM 667 O O . MET A 1 83 ? 14.666 11.499 -2.057 1.00 84.19 83 MET A O 1
ATOM 671 N N . ASN A 1 84 ? 13.745 9.597 -2.807 1.00 85.62 84 ASN A N 1
ATOM 672 C CA . ASN A 1 84 ? 12.376 10.038 -2.533 1.00 85.62 84 ASN A CA 1
ATOM 673 C C . ASN A 1 84 ? 12.091 10.097 -1.040 1.00 85.62 84 ASN A C 1
ATOM 675 O O . ASN A 1 84 ? 11.493 11.066 -0.584 1.00 85.62 84 ASN A O 1
ATOM 679 N N . LEU A 1 85 ? 12.542 9.095 -0.281 1.00 82.56 85 LEU A N 1
ATOM 680 C CA . LEU A 1 85 ? 12.395 9.085 1.172 1.00 82.56 85 LEU A CA 1
ATOM 681 C C . LEU A 1 85 ? 13.059 10.320 1.804 1.00 82.56 85 LEU A C 1
ATOM 683 O O . LEU A 1 85 ? 12.439 10.997 2.620 1.00 82.56 85 LEU A O 1
ATOM 687 N N . LEU A 1 86 ? 14.280 10.657 1.375 1.00 80.19 86 LEU A N 1
ATOM 688 C CA . LEU A 1 86 ? 15.009 11.836 1.854 1.00 80.19 86 LEU A CA 1
ATOM 689 C C . LEU A 1 86 ? 14.283 13.145 1.521 1.00 80.19 86 LEU A C 1
ATOM 691 O O . LEU A 1 86 ? 14.165 14.022 2.375 1.00 80.19 86 LEU A O 1
ATOM 695 N N . LYS A 1 87 ? 13.745 13.265 0.300 1.00 82.81 87 LYS A N 1
ATOM 696 C CA . LYS A 1 87 ? 13.000 14.456 -0.142 1.00 82.81 87 LYS A CA 1
ATOM 697 C C . LYS A 1 87 ? 11.732 14.721 0.663 1.00 82.81 87 LYS A C 1
ATOM 699 O O . LYS A 1 87 ? 11.288 15.862 0.699 1.00 82.81 87 LYS A O 1
ATOM 704 N N . GLN A 1 88 ? 11.151 13.713 1.314 1.00 75.25 88 GLN A N 1
ATOM 705 C CA . GLN A 1 88 ? 9.974 13.927 2.157 1.00 75.25 88 GLN A CA 1
ATOM 706 C C . GLN A 1 88 ? 10.298 14.629 3.485 1.00 75.25 88 GLN A C 1
ATOM 708 O O . GLN A 1 88 ? 9.375 14.976 4.209 1.00 75.25 88 GLN A O 1
ATOM 713 N N . GLY A 1 89 ? 11.572 14.864 3.826 1.00 66.00 89 GLY A N 1
ATOM 714 C CA . GLY A 1 89 ? 11.966 15.722 4.953 1.00 66.00 89 GLY A CA 1
ATOM 715 C C . GLY A 1 89 ? 11.676 15.159 6.352 1.00 66.00 89 GLY A C 1
ATOM 716 O O . GLY A 1 89 ? 12.166 15.697 7.338 1.00 66.00 89 GLY A O 1
A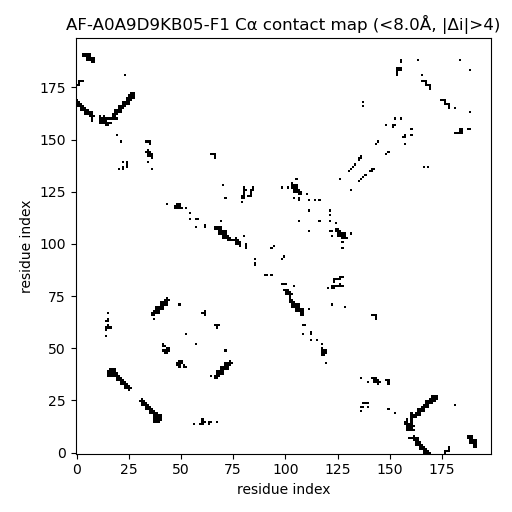TOM 717 N N . TYR A 1 90 ? 10.953 14.043 6.461 1.00 58.16 90 TYR A N 1
ATOM 718 C CA . TYR A 1 90 ? 10.522 13.461 7.737 1.00 58.16 90 TYR A CA 1
ATOM 719 C C . TYR A 1 90 ? 11.627 12.750 8.532 1.00 58.16 90 TYR A C 1
ATOM 721 O O . TYR A 1 90 ? 11.350 12.182 9.584 1.00 58.16 90 TYR A O 1
ATOM 729 N N . CYS A 1 91 ? 12.871 12.725 8.047 1.00 55.91 91 CYS A N 1
ATOM 730 C CA . CYS A 1 91 ? 13.887 11.858 8.628 1.00 55.91 91 CYS A CA 1
ATOM 731 C C . CYS A 1 91 ? 15.315 12.370 8.392 1.00 55.91 91 CYS A C 1
ATOM 733 O O . CYS A 1 91 ? 16.066 11.813 7.593 1.00 55.91 91 CYS A O 1
ATOM 735 N N . GLN A 1 92 ? 15.733 13.398 9.139 1.00 53.44 92 GLN A N 1
ATOM 736 C CA . GLN A 1 92 ? 17.154 13.787 9.214 1.00 53.44 92 GLN A CA 1
ATOM 737 C C . GLN A 1 92 ? 18.041 12.637 9.750 1.00 53.44 92 GLN A C 1
ATOM 739 O O . GLN A 1 92 ? 19.232 12.584 9.462 1.00 53.44 92 GLN A O 1
ATOM 744 N N . LEU A 1 93 ? 17.446 11.659 10.451 1.00 54.41 93 LEU A N 1
ATOM 745 C CA . LEU A 1 93 ? 18.099 10.448 10.969 1.00 54.41 93 LEU A CA 1
ATOM 746 C C . LEU A 1 93 ? 18.051 9.238 10.012 1.00 54.41 93 LEU A C 1
ATOM 748 O O . LEU A 1 93 ? 18.490 8.152 10.392 1.00 54.41 93 LEU A O 1
ATOM 752 N N . CYS A 1 94 ? 17.562 9.374 8.772 1.00 54.03 94 CYS A N 1
ATOM 753 C CA . CYS A 1 94 ? 17.472 8.252 7.816 1.00 54.03 94 CYS A CA 1
ATOM 754 C C . CYS A 1 94 ? 18.825 7.791 7.254 1.00 54.03 94 CYS A C 1
ATOM 756 O O . CYS A 1 94 ? 18.882 6.834 6.487 1.00 54.03 94 CYS A O 1
ATOM 758 N N . PHE A 1 95 ? 19.920 8.420 7.688 1.00 51.09 95 PHE A N 1
ATOM 759 C CA . PHE A 1 95 ? 21.268 7.868 7.560 1.00 51.09 95 PHE A CA 1
ATOM 760 C C . PHE A 1 95 ? 21.527 6.693 8.518 1.00 51.09 95 PHE A C 1
ATOM 762 O O . PHE A 1 95 ? 22.503 5.963 8.340 1.00 51.09 95 PHE A O 1
ATOM 769 N N . SER A 1 96 ? 20.655 6.468 9.510 1.00 56.59 96 SER A N 1
ATOM 770 C CA . SER A 1 96 ? 20.652 5.224 10.277 1.00 56.59 96 SER A CA 1
ATOM 771 C C . SER A 1 96 ? 20.324 4.037 9.357 1.00 56.59 96 SER A C 1
ATOM 773 O O . 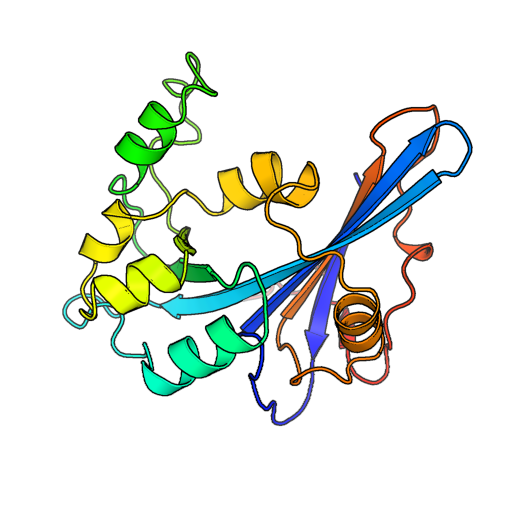SER A 1 96 ? 19.563 4.140 8.394 1.00 56.59 96 SER A O 1
ATOM 775 N N . LYS A 1 97 ? 20.937 2.883 9.633 1.00 55.56 97 LYS A N 1
ATOM 776 C CA . LYS A 1 97 ? 21.022 1.736 8.715 1.00 55.56 97 LYS A CA 1
ATOM 777 C C . LYS A 1 97 ? 19.705 1.085 8.221 1.00 55.56 97 LYS A C 1
ATOM 779 O O . LYS A 1 97 ? 19.802 0.437 7.178 1.00 55.56 97 LYS A O 1
ATOM 784 N N . PRO A 1 98 ? 18.498 1.184 8.834 1.00 59.16 98 PRO A N 1
ATOM 785 C CA . PRO A 1 98 ? 17.402 0.301 8.410 1.00 59.16 98 PRO A CA 1
ATOM 786 C C . PRO A 1 98 ? 16.752 0.655 7.062 1.00 59.16 98 PRO A C 1
ATOM 788 O O . PRO A 1 98 ? 15.997 -0.160 6.540 1.00 59.16 98 PRO A O 1
ATOM 791 N N . TYR A 1 99 ? 17.042 1.820 6.470 1.00 66.25 99 TYR A N 1
ATOM 792 C CA . TYR A 1 99 ? 16.401 2.259 5.222 1.00 66.25 99 TYR A CA 1
ATOM 793 C C . TYR A 1 99 ? 17.369 2.449 4.054 1.00 66.25 99 TYR A C 1
ATOM 795 O O . TYR A 1 99 ? 17.020 3.119 3.098 1.00 66.25 99 TYR A O 1
ATOM 803 N N . GLN A 1 100 ? 18.579 1.885 4.088 1.00 77.44 100 GLN A N 1
ATOM 804 C CA . GLN A 1 100 ? 19.539 2.058 2.983 1.00 77.44 100 GLN A CA 1
ATOM 805 C C . GLN A 1 100 ? 19.220 1.196 1.756 1.00 77.44 100 GLN A C 1
ATOM 807 O O . GLN A 1 100 ? 19.643 1.508 0.644 1.00 77.44 100 GLN A O 1
ATOM 812 N N . SER A 1 101 ? 18.469 0.112 1.943 1.00 87.81 101 SER A N 1
ATOM 813 C CA . SER A 1 101 ? 17.980 -0.718 0.850 1.00 87.81 101 SER A CA 1
ATOM 814 C C . SER A 1 101 ? 16.677 -1.415 1.232 1.00 87.81 101 SER A C 1
ATOM 816 O O . SER A 1 101 ? 16.359 -1.560 2.412 1.00 87.81 101 SER A O 1
ATOM 818 N N . THR A 1 102 ? 15.900 -1.827 0.236 1.00 92.25 102 THR A N 1
ATOM 819 C CA . THR A 1 102 ? 14.640 -2.542 0.436 1.00 92.25 102 THR A CA 1
ATOM 820 C C . THR A 1 102 ? 14.359 -3.502 -0.715 1.00 92.25 102 THR A C 1
ATOM 822 O O . THR A 1 10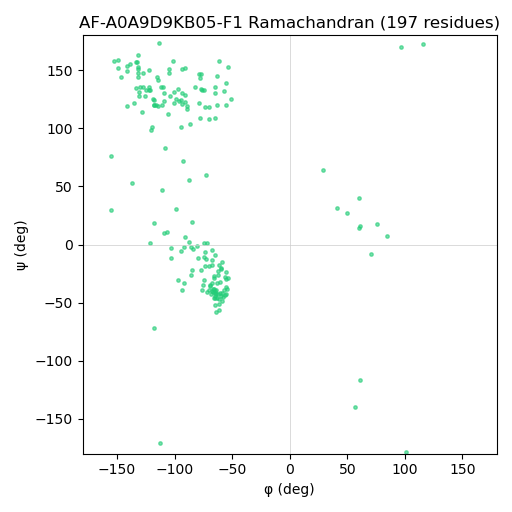2 ? 14.788 -3.276 -1.845 1.00 92.25 102 THR A O 1
ATOM 825 N N . GLN A 1 103 ? 13.633 -4.578 -0.428 1.00 94.75 103 GLN A N 1
ATOM 826 C CA . GLN A 1 103 ? 13.126 -5.533 -1.420 1.00 94.75 103 GLN A CA 1
ATOM 827 C C . GLN A 1 103 ? 11.692 -5.214 -1.864 1.00 94.75 103 GLN A C 1
ATOM 829 O O . GLN A 1 103 ? 11.167 -5.880 -2.750 1.00 94.75 103 GLN A O 1
ATOM 834 N N . ALA A 1 104 ? 11.045 -4.221 -1.246 1.00 96.56 104 ALA A N 1
ATOM 835 C CA . ALA A 1 104 ? 9.632 -3.926 -1.438 1.00 96.56 104 ALA A CA 1
ATOM 836 C C . ALA A 1 104 ? 9.393 -2.413 -1.455 1.00 96.56 104 ALA A C 1
ATOM 838 O O . ALA A 1 104 ? 9.654 -1.713 -0.474 1.00 96.56 104 ALA A O 1
ATOM 839 N N . ILE A 1 105 ? 8.873 -1.914 -2.571 1.00 96.56 105 ILE A N 1
ATOM 840 C CA . ILE A 1 105 ? 8.635 -0.496 -2.828 1.00 96.56 105 ILE A CA 1
ATOM 841 C C . ILE A 1 105 ? 7.175 -0.310 -3.200 1.00 96.56 105 ILE A C 1
ATOM 843 O O . ILE A 1 105 ? 6.644 -1.018 -4.047 1.00 96.56 105 ILE A O 1
ATOM 847 N N . VAL A 1 106 ? 6.533 0.678 -2.596 1.00 97.75 106 VAL A N 1
ATOM 848 C CA . VAL A 1 106 ? 5.162 1.053 -2.920 1.00 97.75 106 VAL A CA 1
ATOM 849 C C . VAL A 1 106 ? 5.178 2.327 -3.748 1.00 97.75 106 VAL A C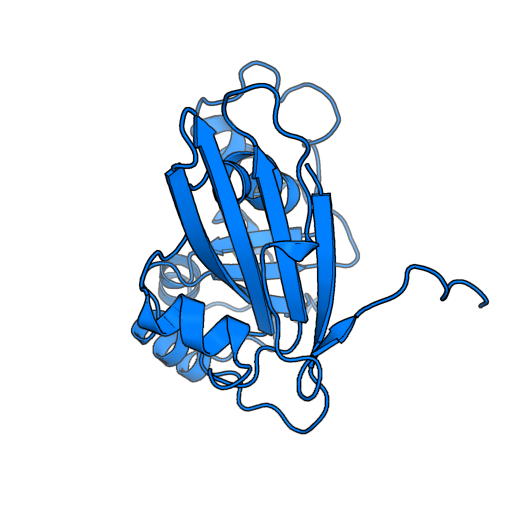 1
ATOM 851 O O . VAL A 1 106 ? 5.785 3.329 -3.357 1.00 97.75 106 VAL A O 1
ATOM 854 N N . VAL A 1 107 ? 4.498 2.289 -4.886 1.00 97.81 107 VAL A N 1
ATOM 855 C CA . VAL A 1 107 ? 4.405 3.393 -5.842 1.00 97.81 107 VAL A CA 1
ATOM 856 C C . VAL A 1 107 ? 2.934 3.763 -6.022 1.00 97.81 107 VAL A C 1
ATOM 858 O O . VAL A 1 107 ? 2.120 2.867 -6.240 1.00 97.81 107 VAL A O 1
ATOM 861 N N . PRO A 1 108 ? 2.552 5.051 -5.971 1.00 97.38 108 PRO A N 1
ATOM 862 C CA . PRO A 1 108 ? 1.195 5.454 -6.326 1.00 97.38 108 PRO A CA 1
ATOM 863 C C . PRO A 1 108 ? 0.836 5.009 -7.743 1.00 97.38 108 PRO A C 1
ATOM 865 O O . PRO A 1 108 ? 1.605 5.231 -8.682 1.00 97.38 108 PRO A O 1
ATOM 868 N N . THR A 1 109 ? -0.336 4.400 -7.906 1.00 98.12 109 THR A N 1
ATOM 869 C CA . THR A 1 109 ? -0.773 3.865 -9.205 1.00 98.12 109 THR A CA 1
ATOM 870 C C . THR A 1 109 ? -0.804 4.919 -10.307 1.00 98.12 109 THR A C 1
ATOM 872 O O . THR A 1 109 ? -0.312 4.613 -11.394 1.00 98.12 109 THR A O 1
ATOM 875 N N . PRO A 1 110 ? -1.227 6.176 -10.053 1.00 97.75 110 PRO A N 1
ATOM 876 C CA . PRO A 1 110 ? -1.135 7.233 -11.058 1.00 97.75 110 PRO A CA 1
ATOM 877 C C . PRO A 1 110 ? 0.284 7.443 -11.609 1.00 97.75 110 PRO A C 1
ATOM 879 O O . PRO A 1 110 ? 0.448 7.644 -12.808 1.00 97.75 110 PRO A O 1
ATOM 882 N N . HIS A 1 111 ? 1.331 7.317 -10.784 1.00 97.44 111 HIS A N 1
ATOM 883 C CA . HIS A 1 111 ? 2.716 7.411 -11.262 1.00 97.44 111 HIS A CA 1
ATOM 884 C C . HIS A 1 111 ? 3.114 6.207 -12.120 1.00 97.44 111 HIS A C 1
ATOM 886 O O . HIS A 1 111 ? 3.807 6.364 -13.124 1.00 97.44 111 HIS A O 1
ATOM 892 N N . VAL A 1 112 ? 2.669 5.003 -11.750 1.00 98.06 112 VAL A N 1
ATOM 893 C CA . VAL A 1 112 ? 2.906 3.784 -12.538 1.00 98.06 112 VAL A CA 1
ATOM 894 C C . VAL A 1 112 ? 2.220 3.883 -13.905 1.00 98.06 112 VAL A C 1
ATOM 896 O O . VAL A 1 112 ? 2.834 3.560 -14.924 1.00 98.06 112 VAL A O 1
ATOM 899 N N . LEU A 1 113 ? 0.982 4.384 -13.935 1.00 98.06 113 LEU A N 1
ATOM 900 C CA . LEU A 1 113 ? 0.205 4.622 -15.152 1.00 98.06 113 LEU A CA 1
ATOM 901 C C . LEU A 1 113 ? 0.807 5.730 -16.020 1.00 98.06 113 LEU A C 1
ATOM 903 O O . LEU A 1 113 ? 0.895 5.561 -17.230 1.00 98.06 113 LEU A O 1
ATOM 907 N N . ALA A 1 114 ? 1.293 6.818 -15.423 1.00 97.88 114 ALA A N 1
ATOM 908 C CA . ALA A 1 114 ? 1.984 7.871 -16.162 1.00 97.88 114 ALA A CA 1
ATOM 909 C C . ALA A 1 114 ? 3.317 7.379 -16.755 1.00 97.88 114 ALA A C 1
ATOM 911 O O . ALA A 1 114 ? 3.670 7.733 -17.877 1.00 97.88 114 ALA A O 1
ATOM 912 N N . PHE A 1 115 ? 4.059 6.534 -16.027 1.00 96.69 115 PHE A N 1
ATOM 913 C CA . PHE A 1 115 ? 5.341 6.009 -16.496 1.00 96.69 115 PHE A CA 1
ATOM 914 C C . PHE A 1 115 ? 5.188 4.925 -17.572 1.00 96.69 115 PHE A C 1
ATOM 916 O O . PHE A 1 115 ? 6.035 4.839 -18.458 1.00 96.69 115 PHE A O 1
ATOM 923 N N . ARG A 1 116 ? 4.142 4.081 -17.497 1.00 95.81 116 ARG A N 1
ATOM 924 C CA . ARG A 1 116 ? 3.724 3.093 -18.523 1.00 95.81 116 ARG A CA 1
ATOM 925 C C . ARG A 1 116 ? 4.827 2.176 -19.072 1.00 95.81 116 ARG A C 1
ATOM 927 O O . ARG A 1 116 ? 4.732 1.641 -20.176 1.00 95.81 116 ARG A O 1
ATOM 934 N N . ARG A 1 117 ? 5.866 1.911 -18.279 1.00 96.25 117 ARG A N 1
ATOM 935 C CA . ARG A 1 117 ? 6.943 0.957 -18.600 1.00 96.25 117 ARG A CA 1
ATOM 936 C C . ARG A 1 117 ? 7.028 -0.102 -17.520 1.00 96.25 117 ARG A C 1
ATOM 938 O O . ARG A 1 117 ? 6.778 0.188 -16.365 1.00 96.25 117 ARG A O 1
ATOM 945 N N . ARG A 1 118 ? 7.447 -1.317 -17.877 1.00 96.25 118 ARG A N 1
ATOM 946 C CA . ARG A 1 118 ? 7.549 -2.463 -16.952 1.00 96.25 118 ARG A CA 1
ATOM 947 C C . ARG A 1 118 ? 8.968 -2.691 -16.421 1.00 96.25 118 ARG A C 1
ATOM 949 O O . ARG A 1 118 ? 9.358 -3.825 -16.191 1.00 96.25 118 ARG A O 1
ATOM 956 N N . ILE A 1 119 ? 9.772 -1.641 -16.272 1.00 95.50 119 ILE A N 1
ATOM 957 C CA . ILE A 1 119 ? 11.198 -1.757 -15.914 1.00 95.50 119 ILE A CA 1
ATOM 958 C C . ILE A 1 119 ? 11.451 -1.462 -14.433 1.00 95.50 119 ILE A C 1
ATOM 960 O O . ILE A 1 119 ? 10.692 -0.728 -13.808 1.00 95.50 119 ILE A O 1
ATOM 964 N N . ARG A 1 120 ? 12.574 -1.953 -13.889 1.00 93.31 120 ARG A N 1
ATOM 965 C CA . ARG A 1 120 ? 12.962 -1.745 -12.478 1.00 93.31 120 ARG A CA 1
ATOM 966 C C . ARG A 1 120 ? 13.023 -0.266 -12.070 1.00 93.31 120 ARG A C 1
ATOM 968 O O . ARG A 1 120 ? 12.699 0.062 -10.940 1.00 93.31 120 ARG A O 1
ATOM 975 N N . LYS A 1 121 ? 13.331 0.645 -13.007 1.00 93.56 121 LYS A N 1
ATOM 976 C CA . LYS A 1 121 ? 13.405 2.099 -12.753 1.00 93.56 121 LYS A CA 1
ATOM 977 C C . LYS A 1 121 ? 12.107 2.733 -12.223 1.00 93.56 121 LYS A C 1
ATOM 979 O O . LYS A 1 121 ? 12.188 3.828 -11.684 1.00 93.56 121 LYS A O 1
ATOM 984 N N . ILE A 1 122 ? 10.945 2.071 -12.311 1.00 95.25 122 ILE A N 1
ATOM 985 C CA . ILE A 1 122 ? 9.712 2.540 -11.640 1.00 95.25 122 ILE A CA 1
ATOM 986 C C . ILE A 1 122 ? 9.931 2.703 -10.125 1.00 95.25 122 ILE A C 1
ATOM 988 O O . ILE A 1 122 ? 9.320 3.564 -9.501 1.00 95.25 122 ILE A O 1
ATOM 992 N N . ASN A 1 123 ? 10.849 1.929 -9.541 1.00 94.38 123 ASN A N 1
ATOM 993 C CA . ASN A 1 123 ? 11.217 1.989 -8.126 1.00 94.38 123 ASN A CA 1
ATOM 994 C C . ASN A 1 123 ? 11.623 3.393 -7.658 1.00 94.38 123 ASN A C 1
ATOM 996 O O . ASN A 1 123 ? 11.386 3.749 -6.505 1.00 94.38 123 ASN A O 1
ATOM 1000 N N . LEU A 1 124 ? 12.170 4.208 -8.566 1.00 93.94 124 LEU A N 1
ATOM 1001 C CA . LEU A 1 124 ? 12.544 5.601 -8.321 1.00 93.94 124 LEU A CA 1
ATOM 1002 C C . LEU A 1 124 ? 11.340 6.511 -8.028 1.00 93.94 124 LEU A C 1
ATOM 1004 O O . LEU A 1 124 ? 11.544 7.668 -7.688 1.00 93.94 124 LEU A O 1
ATOM 1008 N N . LEU A 1 125 ? 10.100 6.041 -8.197 1.00 95.12 125 LEU A N 1
ATOM 1009 C CA . LEU A 1 125 ? 8.861 6.805 -7.986 1.00 95.12 125 LEU A CA 1
ATOM 1010 C C . LEU A 1 125 ? 8.157 6.450 -6.667 1.00 95.12 125 LEU A C 1
ATOM 1012 O O . LEU A 1 125 ? 7.108 7.010 -6.353 1.00 95.12 125 LEU A O 1
ATOM 1016 N N . GLY A 1 126 ? 8.696 5.488 -5.917 1.00 94.69 126 GLY A N 1
ATOM 1017 C CA . GLY A 1 126 ? 8.055 4.944 -4.726 1.00 94.69 126 GLY A CA 1
ATOM 1018 C C . GLY A 1 126 ? 8.765 5.261 -3.423 1.00 94.69 126 GLY A C 1
ATOM 1019 O O . GLY A 1 126 ? 9.717 6.043 -3.368 1.00 94.69 126 GLY A O 1
ATOM 1020 N N . LEU A 1 127 ? 8.281 4.597 -2.377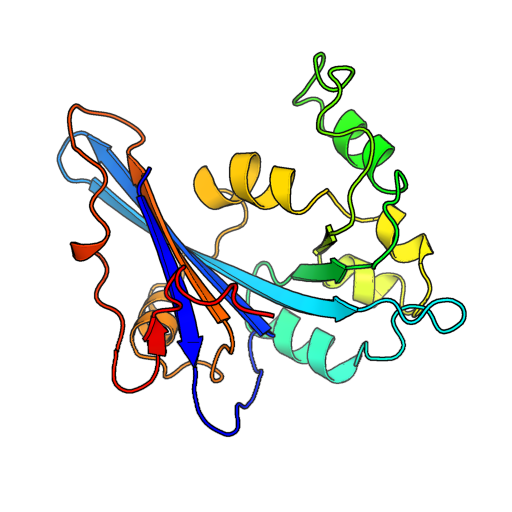 1.00 94.12 127 LEU A N 1
ATOM 1021 C CA . LEU A 1 127 ? 8.837 4.580 -1.027 1.00 94.12 127 LEU A CA 1
ATOM 1022 C C . LEU A 1 127 ? 8.94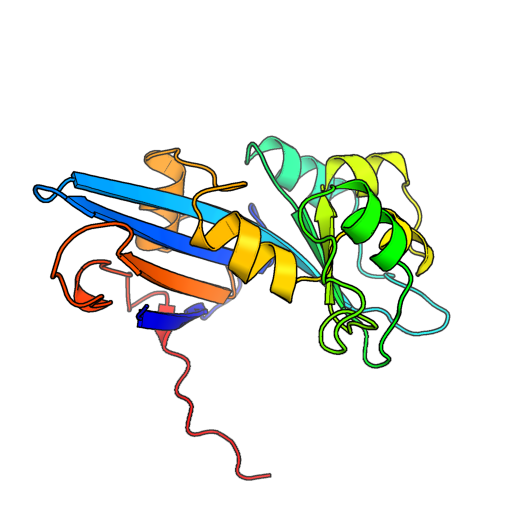1 3.133 -0.525 1.00 94.12 127 LEU A C 1
ATOM 1024 O O . LEU A 1 127 ? 8.133 2.299 -0.942 1.00 94.12 127 LEU A O 1
ATOM 1028 N N . PRO A 1 128 ? 9.870 2.814 0.393 1.00 94.00 128 PRO A N 1
ATOM 1029 C CA . PRO A 1 128 ? 9.936 1.484 0.992 1.00 94.00 128 PRO A CA 1
ATOM 1030 C C . PRO A 1 128 ? 8.605 1.073 1.638 1.00 94.00 128 PRO A C 1
ATOM 1032 O O . PRO A 1 128 ? 7.989 1.870 2.351 1.00 94.00 128 PRO A O 1
ATOM 1035 N N . LEU A 1 129 ? 8.191 -0.187 1.464 1.00 95.19 129 LEU A N 1
ATOM 1036 C CA . LEU A 1 129 ? 6.970 -0.728 2.079 1.00 95.19 129 LEU A CA 1
ATOM 1037 C C . LEU A 1 129 ? 6.976 -0.553 3.602 1.00 95.19 129 LEU A C 1
ATOM 1039 O O . LEU A 1 129 ? 5.969 -0.146 4.170 1.00 95.19 129 LEU A O 1
ATOM 1043 N N . ALA A 1 130 ? 8.114 -0.802 4.257 1.00 92.19 130 ALA A N 1
ATOM 1044 C CA . ALA A 1 130 ? 8.249 -0.632 5.703 1.00 92.19 130 ALA A CA 1
ATOM 1045 C C . ALA A 1 130 ? 7.946 0.810 6.149 1.00 92.19 130 ALA A C 1
ATOM 1047 O O . ALA A 1 130 ? 7.230 1.017 7.125 1.00 92.19 130 ALA A O 1
ATOM 1048 N N . TYR A 1 131 ? 8.425 1.808 5.397 1.00 91.31 131 TYR A N 1
ATOM 1049 C CA . TYR A 1 131 ? 8.122 3.213 5.671 1.00 91.31 131 TYR A CA 1
ATOM 1050 C C . TYR A 1 131 ? 6.631 3.508 5.472 1.00 91.31 131 TYR A C 1
ATOM 1052 O O . TYR A 1 131 ? 5.995 4.116 6.329 1.00 91.31 131 TYR A O 1
ATOM 1060 N N . LYS A 1 132 ? 6.045 3.039 4.365 1.00 93.88 132 LYS A N 1
ATOM 1061 C CA . LYS A 1 132 ? 4.612 3.215 4.089 1.00 93.88 132 LYS A CA 1
ATOM 1062 C C . LYS A 1 132 ? 3.746 2.592 5.175 1.00 93.88 132 LYS A C 1
ATOM 1064 O O . LYS A 1 132 ? 2.827 3.240 5.657 1.00 93.88 132 LYS A O 1
ATOM 1069 N N . LEU A 1 133 ? 4.074 1.384 5.613 1.00 94.56 133 LEU A N 1
ATOM 1070 C CA . LEU A 1 133 ? 3.345 0.712 6.676 1.00 94.56 133 LEU A CA 1
ATOM 1071 C C . LEU A 1 133 ? 3.465 1.478 8.000 1.00 94.56 133 LEU A C 1
ATOM 1073 O O . LEU A 1 133 ? 2.457 1.919 8.547 1.00 94.56 133 LEU A O 1
ATOM 1077 N N . CYS A 1 134 ? 4.686 1.693 8.490 1.00 91.25 134 CYS A N 1
ATOM 1078 C CA . CYS A 1 134 ? 4.923 2.212 9.839 1.00 91.25 134 CYS A CA 1
ATOM 1079 C C . CYS A 1 134 ? 4.660 3.714 9.983 1.00 91.25 134 CYS A C 1
ATOM 1081 O O . CYS A 1 134 ? 4.126 4.158 11.001 1.00 91.25 134 CYS A O 1
ATOM 1083 N N . CYS A 1 135 ? 5.035 4.500 8.974 1.00 89.88 135 CYS A N 1
ATOM 1084 C CA . CYS A 1 135 ? 5.022 5.960 9.040 1.00 89.88 135 CYS A CA 1
ATOM 1085 C C . CYS A 1 135 ? 3.838 6.588 8.300 1.00 89.88 135 CYS A C 1
ATOM 1087 O O . CYS A 1 135 ? 3.605 7.784 8.458 1.00 89.88 135 CYS A O 1
ATOM 1089 N N . ARG A 1 136 ? 3.092 5.819 7.494 1.00 93.31 136 ARG A N 1
ATOM 1090 C CA . ARG A 1 136 ? 1.917 6.326 6.770 1.00 93.31 136 ARG A CA 1
ATOM 1091 C C . ARG A 1 136 ? 0.649 5.593 7.206 1.00 93.31 136 ARG A C 1
ATOM 1093 O O . ARG A 1 136 ? -0.125 6.161 7.970 1.00 93.31 136 ARG A O 1
ATOM 1100 N N . TYR A 1 137 ? 0.479 4.326 6.833 1.00 96.25 137 TYR A N 1
ATOM 1101 C CA . TYR A 1 137 ? -0.768 3.584 7.060 1.00 96.25 137 TYR A CA 1
ATOM 1102 C C . TYR A 1 137 ? -1.119 3.454 8.543 1.00 96.25 137 TYR A C 1
ATOM 1104 O O . TYR A 1 137 ? -2.212 3.833 8.952 1.00 96.25 137 TYR A O 1
ATOM 1112 N N . LEU A 1 138 ? -0.179 3.001 9.380 1.00 94.56 138 LEU A N 1
ATOM 1113 C CA . LEU A 1 138 ? -0.410 2.855 10.824 1.00 94.56 138 LEU A CA 1
ATOM 1114 C C . LEU A 1 138 ? -0.598 4.198 11.550 1.00 94.56 138 LEU A C 1
ATOM 1116 O O . LEU A 1 138 ? -1.058 4.227 12.688 1.00 94.56 138 LEU A O 1
ATOM 1120 N N . GLN A 1 139 ? -0.271 5.312 10.893 1.00 92.75 139 GLN A N 1
ATOM 1121 C CA . GLN A 1 139 ? -0.510 6.667 11.393 1.00 92.75 139 GLN A CA 1
ATOM 1122 C C . GLN A 1 139 ? -1.860 7.239 10.927 1.00 92.75 139 GLN A C 1
ATOM 1124 O O . GLN A 1 139 ? -2.199 8.357 11.308 1.00 92.75 139 GLN A O 1
ATOM 1129 N N . GLY A 1 140 ? -2.624 6.499 10.114 1.00 94.25 140 GLY A N 1
ATOM 1130 C CA . GLY A 1 140 ? -3.865 6.974 9.501 1.00 94.25 140 GLY A CA 1
ATOM 1131 C C . GLY A 1 140 ? -3.680 7.756 8.205 1.00 94.25 140 GLY A C 1
ATOM 1132 O O . GLY A 1 140 ? -4.639 8.325 7.697 1.00 94.25 140 GLY A O 1
ATOM 1133 N N . LEU A 1 141 ? -2.463 7.818 7.670 1.00 94.31 141 LEU A N 1
ATOM 1134 C CA . LEU A 1 141 ? -2.178 8.491 6.408 1.00 94.31 141 LEU A CA 1
ATOM 1135 C C . LEU A 1 141 ? -2.303 7.501 5.255 1.00 94.31 141 LEU A C 1
ATOM 1137 O O . LEU A 1 141 ? -2.017 6.315 5.407 1.00 94.31 141 LEU A O 1
ATOM 1141 N N . ASP A 1 142 ? -2.645 8.014 4.077 1.00 95.00 142 ASP A N 1
ATOM 1142 C CA . ASP A 1 142 ? -2.785 7.229 2.848 1.00 95.00 142 ASP A CA 1
ATOM 1143 C C . ASP A 1 142 ? -3.865 6.128 2.896 1.00 95.00 142 ASP A C 1
ATOM 1145 O O . ASP A 1 142 ? -3.860 5.253 2.031 1.00 95.00 142 ASP A O 1
ATOM 1149 N N . LEU A 1 143 ? -4.781 6.176 3.865 1.00 96.44 143 LEU A N 1
ATOM 1150 C CA . LEU A 1 143 ? -5.922 5.266 3.967 1.00 96.44 143 LEU A CA 1
ATOM 1151 C C . LEU A 1 143 ? -7.162 5.857 3.284 1.00 96.44 143 LEU A C 1
ATOM 1153 O O . LEU A 1 143 ? -7.354 7.072 3.278 1.00 96.44 143 LEU A O 1
ATOM 1157 N N . ASP A 1 144 ? -8.025 4.983 2.780 1.00 94.94 144 ASP A N 1
ATOM 1158 C CA . ASP A 1 144 ? -9.395 5.297 2.392 1.00 94.94 144 ASP A CA 1
ATOM 1159 C C . ASP A 1 144 ? -10.334 5.059 3.587 1.00 94.94 144 ASP A C 1
ATOM 1161 O O . ASP A 1 144 ? -10.288 4.005 4.227 1.00 94.94 144 ASP A O 1
ATOM 1165 N N . PHE A 1 145 ? -11.161 6.052 3.913 1.00 95.38 145 PHE A N 1
ATOM 1166 C CA . PHE A 1 145 ? -12.080 6.025 5.058 1.00 95.38 145 PHE A CA 1
ATOM 1167 C C . PHE A 1 145 ? -13.545 5.835 4.644 1.00 95.38 145 PHE A C 1
ATOM 1169 O O . PHE A 1 145 ? -14.444 5.997 5.470 1.00 95.38 145 PHE A O 1
ATOM 1176 N N . SER A 1 146 ? -13.804 5.499 3.377 1.00 93.94 146 SER A N 1
ATOM 1177 C CA . SER A 1 146 ? -15.141 5.158 2.901 1.00 93.94 146 SER A CA 1
ATOM 1178 C C . SER A 1 146 ? -15.732 4.018 3.732 1.00 93.94 146 SER A C 1
ATOM 1180 O O . SER A 1 146 ? -15.197 2.906 3.774 1.00 93.94 146 SER A O 1
ATOM 1182 N N . SER A 1 147 ? -16.873 4.281 4.375 1.00 92.75 147 SER A N 1
ATOM 1183 C CA . SER A 1 147 ? -17.590 3.279 5.170 1.00 92.75 147 SER A CA 1
ATOM 1184 C C . SER A 1 147 ? -18.015 2.079 4.323 1.00 92.75 147 SER A C 1
ATOM 1186 O O . SER A 1 147 ? -18.014 0.952 4.822 1.00 92.75 147 SER A O 1
ATOM 1188 N N . GLN A 1 148 ? -18.314 2.303 3.040 1.00 92.12 148 GLN A N 1
ATOM 1189 C CA . GLN A 1 148 ? -18.652 1.259 2.078 1.00 92.12 148 GLN A CA 1
ATOM 1190 C C . GLN A 1 148 ? -17.461 0.326 1.832 1.00 92.12 148 GLN A C 1
ATOM 1192 O O . GLN A 1 148 ? -17.601 -0.886 1.995 1.00 92.12 148 GLN A O 1
ATOM 1197 N N . LEU A 1 149 ? -16.283 0.875 1.511 1.00 92.25 149 LEU A N 1
ATOM 1198 C CA . LEU A 1 149 ? -15.079 0.077 1.246 1.00 92.25 149 LEU A CA 1
ATOM 1199 C C . LEU A 1 149 ? -14.613 -0.668 2.499 1.00 92.25 149 LEU A C 1
ATOM 1201 O O . LEU A 1 149 ? -14.333 -1.864 2.442 1.00 92.25 149 LEU A O 1
ATOM 1205 N N . VAL A 1 150 ? -14.600 0.006 3.652 1.00 93.69 150 VAL A N 1
ATOM 1206 C CA . VAL A 1 150 ? -14.257 -0.613 4.941 1.00 93.69 150 VAL A CA 1
ATOM 1207 C C . VAL A 1 150 ? -15.194 -1.778 5.258 1.00 93.69 150 VAL A C 1
ATOM 1209 O O . VAL A 1 150 ? -14.730 -2.866 5.604 1.00 93.69 150 VAL A O 1
ATOM 1212 N N . SER A 1 151 ? -16.507 -1.577 5.127 1.00 91.56 151 SER A N 1
ATOM 1213 C CA . SER A 1 151 ? -17.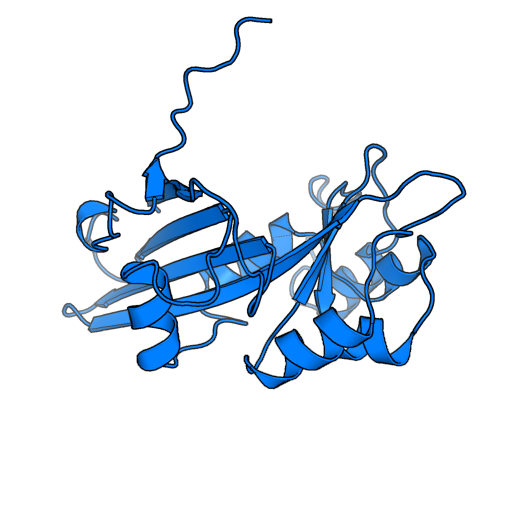494 -2.624 5.418 1.00 91.56 151 SER A CA 1
ATOM 1214 C C . SER A 1 151 ? -17.361 -3.799 4.458 1.00 91.56 151 SER A C 1
ATOM 1216 O O . SER A 1 151 ? -17.387 -4.948 4.893 1.00 91.56 151 SER A O 1
ATOM 1218 N N . ALA A 1 152 ? -17.149 -3.532 3.172 1.00 90.12 152 ALA A N 1
ATOM 1219 C CA . ALA A 1 152 ? -17.025 -4.579 2.173 1.00 90.12 152 ALA A CA 1
ATOM 1220 C C . ALA A 1 152 ? -15.738 -5.406 2.324 1.00 90.12 152 ALA A C 1
ATOM 1222 O O . ALA A 1 152 ? -15.780 -6.625 2.148 1.00 90.12 152 ALA A O 1
ATOM 1223 N N . VAL A 1 153 ? -14.619 -4.785 2.720 1.00 91.56 153 VAL A N 1
ATOM 1224 C CA . VAL A 1 153 ? -13.378 -5.504 3.056 1.00 91.56 153 VAL A CA 1
ATOM 1225 C C . VAL A 1 153 ? -13.580 -6.392 4.283 1.00 91.56 153 VAL A C 1
ATOM 1227 O O . VAL A 1 153 ? -13.219 -7.566 4.241 1.00 91.56 153 VAL A O 1
ATOM 1230 N N . LYS A 1 154 ? -14.212 -5.880 5.351 1.00 90.56 154 LYS A N 1
ATOM 1231 C CA . LYS A 1 154 ? -14.529 -6.677 6.553 1.00 90.56 154 LYS A CA 1
ATOM 1232 C C . LYS A 1 154 ? -15.441 -7.866 6.243 1.00 90.56 154 LYS A C 1
ATOM 1234 O O . LYS A 1 154 ? -15.231 -8.956 6.775 1.00 90.56 154 LYS A O 1
ATOM 1239 N N . ALA A 1 155 ? -16.443 -7.647 5.393 1.00 87.38 155 ALA A N 1
ATOM 1240 C CA . ALA A 1 155 ? -17.416 -8.659 5.004 1.00 87.38 155 ALA A CA 1
ATOM 1241 C C . ALA A 1 155 ? -16.838 -9.717 4.048 1.00 87.38 155 ALA A C 1
ATOM 1243 O O . ALA A 1 155 ? -17.425 -10.788 3.927 1.00 87.38 155 ALA A O 1
ATOM 1244 N N . GLY A 1 156 ? -15.707 -9.438 3.386 1.00 79.56 156 GLY A N 1
ATOM 1245 C CA . GLY A 1 156 ? -15.152 -10.293 2.330 1.00 79.56 156 GLY A CA 1
ATOM 1246 C C . GLY A 1 156 ? -15.891 -10.180 0.993 1.00 79.56 156 GLY A C 1
ATOM 1247 O O . GLY A 1 156 ? -15.754 -11.058 0.149 1.00 79.56 156 GLY A O 1
ATOM 1248 N N . VAL A 1 157 ? -16.675 -9.111 0.809 1.00 66.88 157 VAL A N 1
ATOM 1249 C CA . VAL A 1 157 ? -17.541 -8.894 -0.363 1.00 66.88 157 VAL A CA 1
ATOM 1250 C C . VAL A 1 157 ? -16.833 -8.096 -1.460 1.00 66.88 157 VAL A C 1
ATOM 1252 O O . VAL A 1 157 ? -17.078 -8.342 -2.635 1.00 66.88 157 VAL A O 1
ATOM 1255 N N . VAL A 1 158 ? -15.940 -7.161 -1.109 1.00 61.28 158 VAL A N 1
ATOM 1256 C CA . VAL A 1 158 ? -15.220 -6.352 -2.110 1.00 61.28 158 VAL A CA 1
ATOM 1257 C C . VAL A 1 158 ? -14.151 -7.186 -2.803 1.00 61.28 158 VAL A C 1
ATOM 1259 O O . VAL A 1 158 ? -13.219 -7.635 -2.129 1.00 61.28 158 VAL A O 1
ATOM 1262 N N . GLY A 1 159 ? -14.288 -7.348 -4.129 1.00 57.97 159 GLY A N 1
ATOM 1263 C CA . GLY A 1 159 ? -13.229 -7.712 -5.078 1.00 57.97 159 GLY A CA 1
ATOM 1264 C C . GLY A 1 159 ? -12.254 -8.786 -4.618 1.00 57.97 159 GLY A C 1
ATOM 1265 O O . GLY A 1 159 ? -11.062 -8.682 -4.895 1.00 57.97 159 GLY A O 1
ATOM 1266 N N . ARG A 1 160 ? -12.741 -9.722 -3.795 1.00 69.00 160 ARG A N 1
ATOM 1267 C CA . ARG A 1 160 ? -12.010 -10.823 -3.174 1.00 69.00 160 ARG A CA 1
ATOM 1268 C C . ARG A 1 160 ? -10.521 -10.507 -2.930 1.00 69.00 160 ARG A C 1
ATOM 1270 O O . ARG A 1 160 ? -9.637 -11.134 -3.503 1.00 69.00 160 ARG A O 1
ATOM 1277 N N . ILE A 1 161 ? -10.230 -9.525 -2.074 1.00 86.94 161 ILE A N 1
ATOM 1278 C CA . ILE A 1 161 ? -8.849 -9.216 -1.671 1.00 86.94 161 ILE A CA 1
ATOM 1279 C C . ILE A 1 161 ? -8.148 -10.496 -1.204 1.00 86.94 161 ILE A C 1
ATOM 1281 O O . ILE A 1 161 ? -8.602 -11.177 -0.283 1.00 86.94 161 ILE A O 1
ATOM 1285 N N . LYS A 1 162 ? -7.003 -10.811 -1.809 1.00 90.00 162 LYS A N 1
ATOM 1286 C CA . LYS A 1 162 ? -6.309 -12.072 -1.539 1.00 90.00 162 LYS A CA 1
ATOM 1287 C C . LYS A 1 162 ? -5.665 -12.110 -0.164 1.00 90.00 162 LYS A C 1
ATOM 1289 O O . LYS A 1 162 ? -5.708 -13.145 0.502 1.00 90.00 162 LYS A O 1
ATOM 1294 N N . TYR A 1 163 ? -5.057 -11.005 0.250 1.00 93.12 163 TYR A N 1
ATOM 1295 C CA . TYR A 1 163 ? -4.388 -10.889 1.540 1.00 93.12 163 TYR A CA 1
ATOM 1296 C C . TYR A 1 163 ? -4.918 -9.693 2.316 1.00 93.12 163 TYR A C 1
ATOM 1298 O O . TYR A 1 163 ? -4.909 -8.567 1.827 1.00 93.12 163 TYR A O 1
ATOM 1306 N N . LEU A 1 164 ? -5.322 -9.927 3.558 1.00 93.62 164 LEU A N 1
ATOM 1307 C CA . LEU A 1 164 ? -5.820 -8.885 4.443 1.00 93.62 164 LEU A CA 1
ATOM 1308 C C . LEU A 1 164 ? -4.905 -8.775 5.661 1.00 93.62 164 LEU A C 1
ATOM 1310 O O . LEU A 1 164 ? -4.751 -9.731 6.416 1.00 93.62 164 LEU A O 1
ATOM 1314 N N . LEU A 1 165 ? -4.317 -7.602 5.869 1.00 95.00 165 LEU A N 1
ATOM 1315 C CA . LEU A 1 165 ? -3.643 -7.238 7.111 1.00 95.00 165 LEU A CA 1
ATOM 1316 C C . LEU A 1 165 ? -4.601 -6.390 7.943 1.00 95.00 165 LEU A C 1
ATOM 1318 O O . LEU A 1 165 ? -5.076 -5.358 7.481 1.00 95.00 165 LEU A O 1
ATOM 1322 N N . VAL A 1 166 ? -4.857 -6.799 9.177 1.00 94.75 166 VAL A N 1
ATOM 1323 C CA . VAL A 1 166 ? -5.671 -6.057 10.136 1.00 94.75 166 VAL A CA 1
ATOM 1324 C C . VAL A 1 166 ? -4.758 -5.548 11.235 1.00 94.75 166 VAL A C 1
ATOM 1326 O O . VAL A 1 166 ? -4.116 -6.337 11.920 1.00 94.75 166 VAL A O 1
ATOM 1329 N N . ALA A 1 167 ? -4.696 -4.235 11.416 1.00 94.44 167 ALA A N 1
ATOM 1330 C CA . ALA A 1 167 ? -3.878 -3.598 12.435 1.00 94.44 167 ALA A CA 1
ATOM 1331 C C . ALA A 1 167 ? -4.734 -2.733 13.361 1.00 94.44 167 ALA A C 1
ATOM 1333 O O . ALA A 1 167 ? -5.565 -1.938 12.922 1.00 94.44 167 ALA A O 1
ATOM 1334 N N . HIS A 1 168 ? -4.483 -2.854 14.659 1.00 92.19 168 HIS A N 1
ATOM 1335 C CA . HIS A 1 168 ? -5.043 -1.987 15.680 1.00 92.19 168 HIS A CA 1
ATOM 1336 C C . HIS A 1 168 ? -3.929 -1.168 16.339 1.00 92.19 168 HIS A C 1
ATOM 1338 O O . HIS A 1 168 ? -2.989 -1.699 16.948 1.00 92.19 168 HIS A O 1
ATOM 1344 N N . VAL A 1 169 ? -4.055 0.152 16.210 1.00 91.12 169 VAL A N 1
ATOM 1345 C CA . VAL A 1 169 ? -3.124 1.147 16.733 1.00 91.12 169 VAL A CA 1
ATOM 1346 C C . VAL A 1 169 ? -3.849 2.018 17.755 1.00 91.12 169 VAL A C 1
ATOM 1348 O O . VAL A 1 169 ? -4.870 2.630 17.451 1.00 91.12 169 VAL A O 1
ATOM 1351 N N . VAL A 1 170 ? -3.298 2.092 18.963 1.00 89.38 170 VAL A N 1
ATOM 1352 C CA . VAL A 1 170 ? -3.738 3.027 20.004 1.00 89.38 170 VAL A CA 1
ATOM 1353 C C . VAL A 1 170 ? -2.863 4.270 19.891 1.00 89.38 170 VAL A C 1
ATOM 1355 O O . VAL A 1 170 ? -1.637 4.162 19.916 1.00 89.38 170 VAL A O 1
ATOM 1358 N N . ARG A 1 171 ? -3.490 5.428 19.664 1.00 82.25 171 ARG A N 1
ATOM 1359 C CA . ARG A 1 171 ? -2.813 6.720 19.473 1.00 82.25 171 ARG A CA 1
ATOM 1360 C C . ARG A 1 171 ? -2.689 7.488 20.784 1.00 82.25 171 ARG A C 1
ATOM 1362 O O . ARG A 1 171 ? -1.660 8.106 21.018 1.00 82.25 171 ARG A O 1
ATOM 1369 N N . GLU A 1 172 ? -3.730 7.434 21.611 1.00 74.81 172 GLU A N 1
ATOM 1370 C CA . GLU A 1 172 ? -3.838 8.154 22.880 1.00 74.81 172 GLU A CA 1
ATOM 1371 C C . GLU A 1 172 ? -4.637 7.331 23.902 1.00 74.81 172 GLU A C 1
ATOM 1373 O O . GLU A 1 172 ? -5.635 6.701 23.538 1.00 74.81 172 GLU A O 1
ATOM 1378 N N . GLY A 1 173 ? -4.246 7.410 25.178 1.00 65.81 173 GLY A N 1
ATOM 1379 C CA . GLY A 1 173 ? -4.913 6.761 26.314 1.00 65.81 173 GLY A CA 1
ATOM 1380 C C . GLY A 1 173 ? -4.305 5.416 26.733 1.00 65.81 173 GLY A C 1
ATOM 1381 O O . GLY A 1 173 ? -3.491 4.839 26.018 1.00 65.81 173 GLY A O 1
ATOM 1382 N N . ASP A 1 174 ? -4.749 4.910 27.887 1.00 59.56 174 ASP A N 1
ATOM 1383 C CA . ASP A 1 174 ? -4.193 3.728 28.579 1.00 59.56 174 ASP A CA 1
ATOM 1384 C C . ASP A 1 174 ? -4.763 2.386 28.067 1.00 59.56 174 ASP A C 1
ATOM 1386 O O . ASP A 1 174 ? -4.760 1.373 28.763 1.00 59.56 174 ASP A O 1
ATOM 1390 N N . GLY A 1 175 ? -5.341 2.381 26.863 1.00 66.38 175 GLY A N 1
ATOM 1391 C CA . GLY A 1 175 ? -5.996 1.204 26.299 1.00 66.38 175 GLY A CA 1
ATOM 1392 C C . GLY A 1 175 ? -5.007 0.239 25.648 1.00 66.38 175 GLY A C 1
ATOM 1393 O O . GLY A 1 175 ? -4.173 0.647 24.842 1.00 66.38 175 GLY A O 1
ATOM 1394 N N . GLU A 1 176 ? -5.158 -1.058 25.910 1.00 71.44 176 GLU A N 1
ATOM 1395 C CA . GLU A 1 176 ? -4.399 -2.093 25.205 1.00 71.44 176 GLU A CA 1
ATOM 1396 C C . GLU A 1 176 ? -4.957 -2.319 23.782 1.00 71.44 176 GLU A C 1
ATOM 1398 O O . GLU A 1 176 ? -6.173 -2.466 23.585 1.00 71.44 176 GLU A O 1
ATOM 1403 N N . PRO A 1 177 ? -4.103 -2.372 22.744 1.00 71.00 177 PRO A N 1
ATOM 1404 C CA . PRO A 1 177 ? -4.544 -2.669 21.392 1.00 71.00 177 PRO A CA 1
ATOM 1405 C C . PRO A 1 177 ? -4.975 -4.137 21.289 1.00 71.00 177 PRO A C 1
ATOM 1407 O O . PRO A 1 177 ? -4.144 -5.035 21.246 1.00 71.00 177 PRO A O 1
ATOM 1410 N N . THR A 1 178 ? -6.281 -4.386 21.175 1.00 71.19 178 THR A N 1
ATOM 1411 C CA . THR A 1 178 ? -6.846 -5.719 20.893 1.00 71.19 178 THR A CA 1
ATOM 1412 C C . THR A 1 178 ? -7.441 -5.813 19.485 1.00 71.19 178 THR A C 1
ATOM 1414 O O . THR A 1 178 ? -8.232 -4.969 19.063 1.00 71.19 178 THR A O 1
ATOM 1417 N N . ILE A 1 179 ? -7.055 -6.854 18.750 1.00 64.56 179 ILE A N 1
ATOM 1418 C CA . ILE A 1 179 ? -7.577 -7.199 17.414 1.00 64.56 179 ILE A CA 1
ATOM 1419 C C . ILE A 1 179 ? -9.025 -7.705 17.439 1.00 64.56 179 ILE A C 1
ATOM 1421 O O . ILE A 1 179 ? -9.694 -7.658 16.412 1.00 64.56 179 ILE A O 1
ATOM 1425 N N . GLN A 1 180 ? -9.541 -8.134 18.598 1.00 64.06 180 GLN A N 1
ATOM 1426 C CA . GLN A 1 180 ? -10.912 -8.655 18.735 1.00 64.06 180 GLN A CA 1
ATOM 1427 C C . GLN A 1 180 ? -11.983 -7.614 18.367 1.00 64.06 180 GLN A C 1
ATOM 1429 O O . GLN A 1 180 ? -13.113 -7.972 18.065 1.00 64.06 180 GLN A O 1
ATOM 1434 N N . ASN A 1 181 ? -11.609 -6.333 18.325 1.00 67.38 181 ASN A N 1
ATOM 1435 C CA . ASN A 1 181 ? -12.503 -5.222 18.011 1.00 67.38 181 ASN A CA 1
ATOM 1436 C C . ASN A 1 181 ? -12.753 -5.013 16.507 1.00 67.38 181 ASN A C 1
ATOM 1438 O O . ASN A 1 181 ? -13.459 -4.074 16.135 1.00 67.38 181 ASN A O 1
ATOM 1442 N N . ILE A 1 182 ? -12.138 -5.812 15.632 1.00 79.88 182 ILE A N 1
ATOM 1443 C CA . ILE A 1 182 ? -12.387 -5.767 14.190 1.00 79.88 182 ILE A CA 1
ATOM 1444 C C . ILE A 1 182 ? -12.894 -7.138 13.761 1.00 79.88 182 ILE A C 1
ATOM 1446 O O . ILE A 1 182 ? -12.124 -8.070 13.544 1.00 79.88 182 ILE A O 1
ATOM 1450 N N . GLU A 1 183 ? -14.211 -7.250 13.634 1.00 83.62 183 GLU A N 1
ATOM 1451 C CA . GLU A 1 183 ? -14.844 -8.454 13.108 1.00 83.62 183 GLU A CA 1
ATOM 1452 C C . GLU A 1 183 ? -14.555 -8.590 11.612 1.00 83.62 183 GLU A C 1
ATOM 1454 O O . GLU A 1 183 ? -14.911 -7.719 10.812 1.00 83.62 183 GLU A O 1
ATOM 1459 N N . ILE A 1 184 ? -13.882 -9.686 11.263 1.00 87.31 184 ILE A N 1
ATOM 1460 C CA . ILE A 1 184 ? -13.597 -10.111 9.894 1.00 87.31 184 ILE A CA 1
ATOM 1461 C C . ILE A 1 184 ? -14.390 -11.381 9.623 1.00 87.31 184 ILE A C 1
ATOM 1463 O O . ILE A 1 184 ? -14.391 -12.294 10.456 1.00 87.31 184 ILE A O 1
ATOM 1467 N N . ASN A 1 185 ? -15.024 -11.459 8.453 1.00 85.06 185 ASN A N 1
ATOM 1468 C CA . ASN A 1 185 ? -15.737 -12.659 8.042 1.00 85.06 185 ASN A CA 1
ATOM 1469 C C . ASN A 1 185 ? -14.760 -13.836 7.854 1.00 85.06 185 ASN A C 1
ATOM 1471 O O . ASN A 1 185 ? -13.972 -13.875 6.906 1.00 85.06 185 ASN A O 1
ATOM 1475 N N . ARG A 1 186 ? -14.827 -14.808 8.769 1.00 84.12 186 ARG A N 1
ATOM 1476 C CA . ARG A 1 186 ? -13.948 -15.986 8.792 1.00 84.12 186 ARG A CA 1
ATOM 1477 C C . ARG A 1 186 ? -14.346 -17.079 7.803 1.00 84.12 186 ARG A C 1
ATOM 1479 O O . ARG A 1 186 ? -13.559 -17.996 7.592 1.00 84.12 186 ARG A O 1
ATOM 1486 N N . GLU A 1 187 ? -15.529 -16.988 7.201 1.00 84.94 187 GLU A N 1
ATOM 1487 C CA . GLU A 1 187 ? -15.922 -17.874 6.102 1.00 84.94 187 GLU A CA 1
ATOM 1488 C C . GLU A 1 187 ? -15.103 -17.567 4.845 1.00 84.94 187 GLU A C 1
ATOM 1490 O O . GLU A 1 187 ? -14.729 -18.477 4.109 1.00 84.94 187 GLU A O 1
ATOM 1495 N N . HIS A 1 188 ? -14.769 -16.290 4.635 1.00 84.44 188 HIS A N 1
ATOM 1496 C CA . HIS A 1 188 ? -13.993 -15.839 3.480 1.00 84.44 188 HIS A CA 1
ATOM 1497 C C . HIS A 1 188 ? -12.503 -15.684 3.774 1.00 84.44 188 HIS A C 1
ATOM 1499 O O . HIS A 1 188 ? -11.690 -15.896 2.879 1.00 84.44 188 HIS A O 1
ATOM 1505 N N . TYR A 1 189 ? -12.131 -15.341 5.010 1.00 87.88 189 TYR A N 1
ATOM 1506 C CA . TYR A 1 189 ? -10.744 -15.103 5.398 1.00 87.88 189 TYR A CA 1
ATOM 1507 C C . TYR A 1 189 ? -10.246 -16.109 6.428 1.00 87.88 189 TYR A C 1
ATOM 1509 O O . TYR A 1 189 ? -10.694 -16.139 7.577 1.00 87.88 189 TYR A O 1
ATOM 1517 N N . ARG A 1 190 ? -9.203 -16.855 6.062 1.00 89.38 190 ARG A N 1
ATOM 1518 C CA . ARG A 1 190 ? -8.460 -17.699 6.999 1.00 89.38 190 ARG A CA 1
ATOM 1519 C C . ARG A 1 190 ? -7.265 -16.943 7.558 1.00 89.38 190 ARG A C 1
ATOM 1521 O O . ARG A 1 190 ? -6.473 -16.367 6.813 1.00 89.38 190 ARG A O 1
ATOM 1528 N N . ARG A 1 191 ? -7.120 -16.953 8.884 1.00 89.44 191 ARG A N 1
ATOM 1529 C CA . ARG A 1 191 ? -5.977 -16.340 9.573 1.00 89.44 191 ARG A CA 1
ATOM 1530 C C . ARG A 1 191 ? -4.694 -17.082 9.197 1.00 89.44 191 ARG A C 1
ATOM 1532 O O . ARG A 1 191 ? -4.636 -18.306 9.289 1.00 89.44 191 ARG A O 1
ATOM 1539 N N . LEU A 1 192 ? -3.663 -16.344 8.805 1.00 88.56 192 LEU A N 1
ATOM 1540 C CA . LEU A 1 192 ? -2.327 -16.877 8.575 1.00 88.56 192 LEU A CA 1
ATOM 1541 C C . LEU A 1 192 ? -1.649 -17.084 9.934 1.00 88.56 192 LEU A C 1
ATOM 1543 O O . LEU A 1 192 ? -1.308 -16.124 10.621 1.00 88.56 192 LEU A O 1
ATOM 1547 N N . SER A 1 193 ? -1.474 -18.337 10.352 1.00 76.12 193 SER A N 1
ATOM 1548 C CA . SER A 1 193 ? -0.709 -18.664 11.558 1.00 76.12 193 SER A CA 1
ATOM 1549 C C . SER A 1 193 ? 0.797 -18.576 11.303 1.00 76.12 193 SER A C 1
ATOM 1551 O O . SER A 1 193 ? 1.271 -18.976 10.242 1.00 76.12 193 SER A O 1
ATOM 1553 N N . SER A 1 194 ? 1.572 -18.170 12.310 1.00 56.00 194 SER A N 1
ATOM 1554 C CA . SER A 1 194 ? 3.046 -18.183 12.290 1.00 56.00 194 SER A CA 1
ATOM 1555 C C . SER A 1 194 ? 3.676 -19.589 12.263 1.00 56.00 194 SER A C 1
ATOM 1557 O O . SER A 1 194 ? 4.892 -19.712 12.137 1.00 56.00 194 SER A O 1
ATOM 1559 N N . ASN A 1 195 ? 2.877 -20.657 12.358 1.00 43.38 195 ASN A N 1
ATOM 1560 C CA . ASN A 1 195 ? 3.350 -22.040 12.467 1.00 43.38 195 ASN A CA 1
ATOM 1561 C C . ASN A 1 195 ? 3.451 -22.719 11.094 1.00 43.38 195 ASN A C 1
ATOM 1563 O O . ASN A 1 195 ? 2.640 -23.573 10.751 1.00 43.38 195 ASN A O 1
ATOM 1567 N N . GLY A 1 196 ? 4.446 -22.319 10.299 1.00 40.00 196 GLY A N 1
ATOM 1568 C CA . GLY A 1 196 ? 4.664 -22.871 8.958 1.00 40.00 196 GLY A CA 1
ATOM 1569 C C . GLY A 1 196 ? 6.101 -22.778 8.444 1.00 40.00 196 GLY A C 1
ATOM 1570 O O . GLY A 1 196 ? 6.300 -22.651 7.242 1.00 40.00 196 GLY A O 1
ATOM 1571 N N . ARG A 1 197 ? 7.106 -22.811 9.329 1.00 35.75 197 ARG A N 1
ATOM 1572 C CA . ARG A 1 197 ? 8.499 -23.091 8.942 1.00 35.75 197 ARG A CA 1
ATOM 1573 C C . ARG A 1 197 ? 8.893 -24.477 9.444 1.00 35.75 197 ARG A C 1
ATOM 1575 O O . ARG A 1 197 ? 9.484 -24.597 10.505 1.00 35.75 197 ARG A O 1
ATOM 1582 N N . ASN A 1 198 ? 8.533 -25.489 8.665 1.00 36.97 198 ASN A N 1
ATOM 1583 C CA . ASN A 1 198 ? 9.278 -26.739 8.539 1.00 36.97 198 ASN A CA 1
ATOM 1584 C C . ASN A 1 198 ? 9.485 -26.936 7.033 1.00 36.97 198 ASN A C 1
ATOM 1586 O O . ASN A 1 198 ? 8.500 -27.086 6.309 1.00 36.97 198 ASN A O 1
ATOM 1590 N N . GLY A 1 199 ? 10.738 -26.871 6.584 1.00 31.41 199 GLY A N 1
ATOM 1591 C CA . GLY A 1 199 ? 11.143 -26.971 5.179 1.00 31.41 199 GLY A CA 1
ATOM 1592 C C . GLY A 1 199 ? 12.218 -25.962 4.835 1.00 31.41 199 GLY A C 1
ATOM 1593 O O . GLY A 1 199 ? 11.838 -24.837 4.443 1.00 31.41 199 GLY A O 1
#

Sequence (199 aa):
MAWDAYKADGDLEEEHGDIAILVRLAFSKQKTLIGVAFLEAKRNYGSSGYKKLNWKQLEYQSSQVSNHQVLLYDDRPTNDCIMNLLKQGYCQLCFSKPYQSTQAIVVPTPHVLAFRRRIRKINLLGLPLAYKLCCRYLQGLDLDFSSQLVSAVKAGVVGRIKYLLVAHVVREGDGEPTIQNIEINREHYRRLSSNGRNG

Foldseek 3Di:
DDKFKWFFDDDFQQQQAQEKEWEWEAEPPRDIAIFIATEHEFEQPVPCARVVDDLVSLVRNCVVAVWYKYKYFYPDKDQLQVVVVVVVVPPPPVVPPPRNIARIWIATSVLCNVVVDRHPNSSNRTGHPVCCVPVAVNVVHSTHRPPVVLVCQQACNPRNRGMYMYYYHYDYDPDDGDPVVRRHPCVGIDIDDPPPPDD